Protein AF-A0A7R9V8K3-F1 (afdb_monomer)

InterPro domains:
  IPR005172 CRC domain [PF03638] (89-123)
  IPR005172 CRC domain [PF03638] (170-205)
  IPR005172 CRC domain [PS51634] (87-207)
  IPR028307 Lin-54 family [PTHR12446] (86-212)
  IPR033467 Tesmin/TSO1-like CXC domain [SM01114] (86-126)
  IPR033467 Tesmin/TSO1-like CXC domain [SM01114] (167-208)

Radius of gyration: 36.07 Å; Cα contacts (8 Å, |Δi|>4): 184; chains: 1; bounding box: 118×111×65 Å

Mean predicted aligned error: 19.73 Å

Sequence (238 aa):
MDPARGNAAAAGGPLGQQALGGAGSAANAAALAQQLGLFGSAGAGPAMQGSVAGRPAVGHPSFFGAGSVPMPSPARAGGGGRSGGSARKQCNCKNSRCLKLYCECFASGRYCDSCNCVNCMNNREHEGTRQSAVEAILERNPNAFRPKIQGSDAELSARVTAEGVPRHTKGCNCKKSTCLKKYCECFQAGIFCSDICKCVDCKNYDGSEARADVVAVQEIGLSALLSPSKRMRGPGGA

pLDDT: mean 71.0, std 23.8, range [33.97, 98.5]

Structure (mmCIF, N/CA/C/O backbone):
data_AF-A0A7R9V8K3-F1
#
_entry.id   AF-A0A7R9V8K3-F1
#
loop_
_atom_site.group_PDB
_atom_site.id
_atom_site.type_symbol
_atom_site.label_atom_id
_atom_site.label_alt_id
_atom_site.label_comp_id
_atom_site.label_asym_id
_atom_site.label_entity_id
_atom_site.label_seq_id
_atom_site.pdbx_PDB_ins_code
_atom_site.Cartn_x
_atom_site.Cartn_y
_atom_site.Cartn_z
_atom_site.occupancy
_atom_site.B_iso_or_equiv
_atom_site.auth_seq_id
_atom_site.auth_comp_id
_atom_site.auth_asym_id
_atom_site.auth_atom_id
_atom_site.pdbx_PDB_model_num
ATOM 1 N N . MET A 1 1 ? -34.440 -66.945 -41.320 1.00 49.34 1 MET A N 1
ATOM 2 C CA . MET A 1 1 ? -34.590 -67.893 -40.203 1.00 49.34 1 MET A CA 1
ATOM 3 C C . MET A 1 1 ? -34.867 -67.096 -38.936 1.00 49.34 1 MET A C 1
ATOM 5 O O . MET A 1 1 ? -33.947 -66.504 -38.396 1.00 49.34 1 MET A O 1
ATOM 9 N N . ASP A 1 2 ? -36.130 -67.036 -38.533 1.00 47.34 2 ASP A N 1
ATOM 10 C CA . ASP A 1 2 ? -36.573 -66.853 -37.137 1.00 47.34 2 ASP A CA 1
ATOM 11 C C . ASP A 1 2 ? -36.620 -68.255 -36.463 1.00 47.34 2 ASP A C 1
ATOM 13 O O . ASP A 1 2 ? -36.563 -69.225 -37.234 1.00 47.34 2 ASP A O 1
ATOM 17 N N . PRO A 1 3 ? -36.753 -68.443 -35.119 1.00 59.41 3 PRO A N 1
ATOM 18 C CA . PRO A 1 3 ? -37.577 -67.604 -34.225 1.00 59.41 3 PRO A CA 1
ATOM 19 C C . PRO A 1 3 ? -37.135 -67.391 -32.745 1.00 59.41 3 PRO A C 1
ATOM 21 O O . PRO A 1 3 ? -36.426 -68.204 -32.167 1.00 59.41 3 PRO A O 1
ATOM 24 N N . ALA A 1 4 ? -37.674 -66.304 -32.154 1.00 50.81 4 ALA A N 1
ATOM 25 C CA . ALA A 1 4 ? -38.436 -66.161 -30.877 1.00 50.81 4 ALA A CA 1
ATOM 26 C C . ALA A 1 4 ? -37.875 -66.730 -29.534 1.00 50.81 4 ALA A C 1
ATOM 28 O O . ALA A 1 4 ? -37.176 -67.729 -29.511 1.00 50.81 4 ALA A O 1
ATOM 29 N N . ARG A 1 5 ? -38.151 -66.221 -28.314 1.00 52.53 5 ARG A N 1
ATOM 30 C CA . ARG A 1 5 ? -39.306 -65.562 -27.628 1.00 52.53 5 ARG A CA 1
ATOM 31 C C . ARG A 1 5 ? -38.739 -64.706 -26.461 1.00 52.53 5 ARG A C 1
ATOM 33 O O . ARG A 1 5 ? -37.689 -65.069 -25.949 1.00 52.53 5 ARG A O 1
ATOM 40 N N . GLY A 1 6 ? -39.287 -63.553 -26.040 1.00 44.72 6 GLY A N 1
ATOM 41 C CA . GLY A 1 6 ? -40.580 -63.295 -25.344 1.00 44.72 6 GLY A CA 1
ATOM 42 C C . GLY A 1 6 ? -40.295 -63.062 -23.837 1.00 44.72 6 GLY A C 1
ATOM 43 O O . GLY A 1 6 ? -39.486 -63.800 -23.294 1.00 44.72 6 GLY A O 1
ATOM 44 N N . ASN A 1 7 ? -40.800 -62.077 -23.075 1.00 49.09 7 ASN A N 1
ATOM 45 C CA . ASN A 1 7 ? -42.097 -61.373 -22.973 1.00 49.09 7 ASN A CA 1
ATOM 46 C C . ASN A 1 7 ? -41.890 -60.011 -22.238 1.00 49.09 7 ASN A C 1
ATOM 48 O O . ASN A 1 7 ? -41.017 -59.940 -21.379 1.00 49.09 7 ASN A O 1
ATOM 52 N N . ALA A 1 8 ? -42.492 -58.877 -22.642 1.00 47.69 8 ALA A N 1
ATOM 53 C CA . ALA A 1 8 ? -43.875 -58.364 -22.434 1.00 47.69 8 ALA A CA 1
ATOM 54 C C . ALA A 1 8 ? -44.109 -57.717 -21.037 1.00 47.69 8 ALA A C 1
ATOM 56 O O . ALA A 1 8 ? -43.949 -58.392 -20.030 1.00 47.69 8 ALA A O 1
ATOM 57 N N . ALA A 1 9 ? -44.288 -56.381 -20.964 1.00 43.25 9 ALA A N 1
ATOM 58 C CA . ALA A 1 9 ? -45.564 -55.612 -20.850 1.00 43.25 9 ALA A CA 1
ATOM 59 C C . ALA A 1 9 ? -46.056 -55.496 -19.379 1.00 43.25 9 ALA A C 1
ATOM 61 O O . ALA A 1 9 ? -45.866 -56.430 -18.619 1.00 43.25 9 ALA A O 1
ATOM 62 N N . ALA A 1 10 ? -46.630 -54.413 -18.837 1.00 44.66 10 ALA A N 1
ATOM 63 C CA . ALA A 1 10 ? -47.604 -53.417 -19.310 1.00 44.66 10 ALA A CA 1
ATOM 64 C C . ALA A 1 10 ? -47.531 -52.158 -18.383 1.00 44.66 10 ALA A C 1
ATOM 66 O O . ALA A 1 10 ? -47.111 -52.281 -17.238 1.00 44.66 10 ALA A O 1
ATOM 67 N N . ALA A 1 11 ? -47.666 -50.912 -18.857 1.00 40.78 11 ALA A N 1
ATOM 68 C CA . ALA A 1 11 ? -48.879 -50.114 -19.144 1.00 40.78 11 ALA A CA 1
ATOM 69 C C . ALA A 1 11 ? -49.677 -49.604 -17.916 1.00 40.78 11 ALA A C 1
ATOM 71 O O . ALA A 1 11 ? -50.094 -50.393 -17.077 1.00 40.78 11 ALA A O 1
ATOM 72 N N . GLY A 1 12 ? -49.965 -48.289 -17.893 1.00 35.12 12 GLY A N 1
ATOM 73 C CA . GLY A 1 12 ? -51.036 -47.680 -17.082 1.00 35.12 12 GLY A CA 1
ATOM 74 C C . GLY A 1 12 ? -50.789 -46.235 -16.606 1.00 35.12 12 GLY A C 1
ATOM 75 O O . GLY A 1 12 ? -50.222 -46.038 -15.539 1.00 35.12 12 GLY A O 1
ATOM 76 N N . GLY A 1 13 ? -51.249 -45.223 -17.361 1.00 36.97 13 GLY A N 1
ATOM 77 C CA . GLY A 1 13 ? -51.734 -43.944 -16.779 1.00 36.97 13 GLY A CA 1
ATOM 78 C C . GLY A 1 13 ? -53.208 -44.098 -16.339 1.00 36.97 13 GLY A C 1
ATOM 79 O O . GLY A 1 13 ? -53.640 -45.247 -16.235 1.00 36.97 13 GLY A O 1
ATOM 80 N N . PRO A 1 14 ? -54.057 -43.048 -16.213 1.00 61.19 14 PRO A N 1
ATOM 81 C CA . PRO A 1 14 ? -53.848 -41.588 -16.170 1.00 61.19 14 PRO A CA 1
ATOM 82 C C . PRO A 1 14 ? -54.686 -40.870 -15.051 1.00 61.19 14 PRO A C 1
ATOM 84 O O . PRO A 1 14 ? -55.336 -41.522 -14.249 1.00 61.19 14 PRO A O 1
ATOM 87 N N . LEU A 1 15 ? -54.709 -39.522 -15.074 1.00 42.38 15 LEU A N 1
ATOM 88 C CA . LEU A 1 15 ? -55.799 -38.590 -14.672 1.00 42.38 15 LEU A CA 1
ATOM 89 C C . LEU A 1 15 ? -56.405 -38.609 -13.245 1.00 42.38 15 LEU A C 1
ATOM 91 O O . LEU A 1 15 ? -56.954 -39.600 -12.785 1.00 42.38 15 LEU A O 1
ATOM 95 N N . GLY A 1 16 ? -56.504 -37.419 -12.631 1.00 38.19 16 GLY A N 1
ATOM 96 C CA . GLY A 1 16 ? -57.417 -37.186 -11.503 1.00 38.19 16 GLY A CA 1
ATOM 97 C C . GLY A 1 16 ? -57.282 -35.815 -10.839 1.00 38.19 16 GLY A C 1
ATOM 98 O O . GLY A 1 16 ? -56.483 -35.637 -9.930 1.00 38.19 16 GLY A O 1
ATOM 99 N N . GLN A 1 17 ? -58.076 -34.851 -11.306 1.00 52.66 17 GLN A N 1
ATOM 100 C CA . GLN A 1 17 ? -58.353 -33.561 -10.661 1.00 52.66 17 GLN A CA 1
ATOM 101 C C . GLN A 1 17 ? -59.040 -33.754 -9.300 1.00 52.66 17 GLN A C 1
ATOM 103 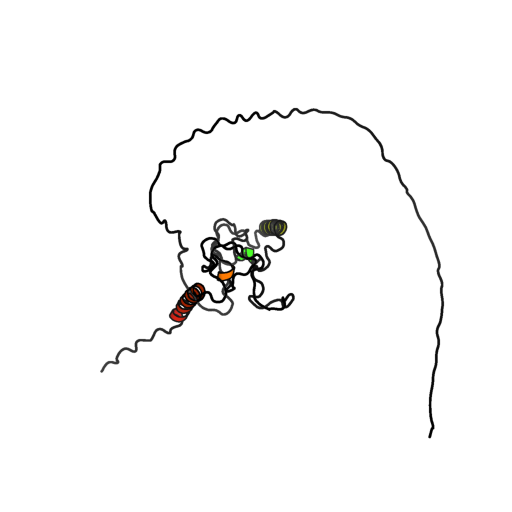O O . GLN A 1 17 ? -59.826 -34.687 -9.170 1.00 52.66 17 GLN A O 1
ATOM 108 N N . GLN A 1 18 ? -58.870 -32.805 -8.370 1.00 45.56 18 GLN A N 1
ATOM 109 C CA . GLN A 1 18 ? -59.990 -32.146 -7.675 1.00 45.56 18 GLN A CA 1
ATOM 110 C C . GLN A 1 18 ? -59.521 -30.975 -6.798 1.00 45.56 18 GLN A C 1
ATOM 112 O O . GLN A 1 18 ? -58.514 -31.043 -6.100 1.00 45.56 18 GLN A O 1
ATOM 117 N N . ALA A 1 19 ? -60.295 -29.896 -6.877 1.00 44.62 19 ALA A N 1
ATOM 118 C CA . ALA A 1 19 ? -60.193 -28.649 -6.136 1.00 44.62 19 ALA A CA 1
ATOM 119 C C . ALA A 1 19 ? -61.317 -28.569 -5.099 1.00 44.62 19 ALA A C 1
ATOM 121 O O . ALA A 1 19 ? -62.429 -28.925 -5.462 1.00 44.62 19 ALA A O 1
ATOM 122 N N . LEU A 1 20 ? -61.051 -28.033 -3.901 1.00 51.31 20 LEU A N 1
ATOM 123 C CA . LEU A 1 20 ? -61.971 -27.406 -2.922 1.00 51.31 20 LEU A CA 1
ATOM 124 C C . LEU A 1 20 ? -61.053 -26.627 -1.939 1.00 51.31 20 LEU A C 1
ATOM 126 O O . LEU A 1 20 ? -60.015 -27.162 -1.573 1.00 51.31 20 LEU A O 1
ATOM 130 N N . GLY A 1 21 ? -61.262 -25.402 -1.452 1.00 34.84 21 GLY A N 1
ATOM 131 C CA . GLY A 1 21 ? -62.381 -24.466 -1.477 1.00 34.84 21 GLY A CA 1
ATOM 132 C C . GLY A 1 21 ? -62.434 -23.712 -0.129 1.00 34.84 21 GLY A C 1
ATOM 133 O O . GLY A 1 21 ? -62.558 -24.358 0.904 1.00 34.84 21 GLY A O 1
ATOM 134 N N . GLY A 1 22 ? -62.385 -22.368 -0.162 1.00 37.22 22 GLY A N 1
ATOM 135 C CA . GLY A 1 22 ? -62.883 -21.438 0.882 1.00 37.22 22 GLY A CA 1
ATOM 136 C C . GLY A 1 22 ? -61.923 -21.019 2.018 1.00 37.22 22 GLY A C 1
ATOM 137 O O . GLY A 1 22 ? -61.078 -21.799 2.427 1.00 37.22 22 GLY A O 1
ATOM 138 N N . ALA A 1 23 ? -62.004 -19.821 2.622 1.00 39.38 23 ALA A N 1
ATOM 139 C CA . ALA A 1 23 ? -62.823 -18.618 2.398 1.00 39.38 23 ALA A CA 1
ATOM 140 C C . ALA A 1 23 ? -62.344 -17.452 3.318 1.00 39.38 23 ALA A C 1
ATOM 142 O O . ALA A 1 23 ? -61.963 -17.731 4.449 1.00 39.38 23 ALA A O 1
ATOM 143 N N . GLY A 1 24 ? -62.456 -16.192 2.840 1.00 33.97 24 GLY A N 1
ATOM 144 C CA . GLY A 1 24 ? -62.757 -14.924 3.572 1.00 33.97 24 GLY A CA 1
ATOM 145 C C . GLY A 1 24 ? -61.731 -14.377 4.584 1.00 33.97 24 GLY A C 1
ATOM 146 O O . GLY A 1 24 ? -61.171 -15.133 5.358 1.00 33.97 24 GLY A O 1
ATOM 147 N N . SER A 1 25 ? -61.419 -13.079 4.704 1.00 44.84 25 SER A N 1
ATOM 148 C CA . SER A 1 25 ? -62.030 -11.800 4.271 1.00 44.84 25 SER A CA 1
ATOM 149 C C . SER A 1 25 ? -60.907 -10.732 4.283 1.00 44.84 25 SER A C 1
ATOM 151 O O . SER A 1 25 ? -60.051 -10.790 5.158 1.00 44.84 25 SER A O 1
ATOM 153 N N . ALA A 1 26 ? -60.681 -9.868 3.285 1.00 39.97 26 ALA A N 1
ATOM 154 C CA . ALA A 1 26 ? -61.466 -8.742 2.751 1.00 39.97 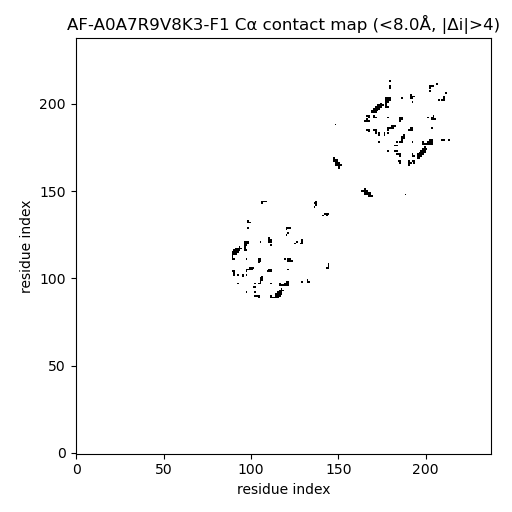26 ALA A CA 1
ATOM 155 C C . ALA A 1 26 ? -61.582 -7.514 3.688 1.00 39.97 26 ALA A C 1
ATOM 157 O O . ALA A 1 26 ? -61.930 -7.665 4.854 1.00 39.97 26 ALA A O 1
ATOM 158 N N . ALA A 1 27 ? -61.390 -6.328 3.077 1.00 43.56 27 ALA A N 1
ATOM 159 C CA . ALA A 1 27 ? -61.516 -4.937 3.563 1.00 43.56 27 ALA A CA 1
ATOM 160 C C . ALA A 1 27 ? -60.179 -4.293 4.032 1.00 43.56 27 ALA A C 1
ATOM 162 O O . ALA A 1 27 ? -59.521 -4.815 4.917 1.00 43.56 27 ALA A O 1
ATOM 163 N N . ASN A 1 28 ? -59.670 -3.177 3.488 1.00 48.22 28 ASN A N 1
ATOM 164 C CA . ASN A 1 28 ? -60.343 -2.037 2.861 1.00 48.22 28 ASN A CA 1
ATOM 165 C C . ASN A 1 28 ? -59.526 -1.343 1.758 1.00 48.22 28 ASN A C 1
ATOM 167 O O . ASN A 1 28 ? -58.299 -1.391 1.709 1.00 48.22 28 ASN A O 1
ATOM 171 N N . ALA A 1 29 ? -60.290 -0.686 0.891 1.00 38.28 29 ALA A N 1
ATOM 172 C CA . ALA A 1 29 ? -59.891 0.034 -0.300 1.00 38.28 29 ALA A CA 1
ATOM 173 C C . ALA A 1 29 ? -59.409 1.472 -0.029 1.00 38.28 29 ALA A C 1
ATOM 175 O O . ALA A 1 29 ? -59.808 2.107 0.938 1.00 38.28 29 ALA A O 1
ATOM 176 N N . ALA A 1 30 ? -58.571 1.930 -0.960 1.00 38.44 30 ALA A N 1
ATOM 177 C CA . ALA A 1 30 ? -58.582 3.200 -1.690 1.00 38.44 30 ALA A CA 1
ATOM 178 C C . ALA A 1 30 ? -59.017 4.532 -1.034 1.00 38.44 30 ALA A C 1
ATOM 180 O O . ALA A 1 30 ? -60.065 4.657 -0.414 1.00 38.44 30 ALA A O 1
ATOM 181 N N . ALA A 1 31 ? -58.270 5.552 -1.481 1.00 37.69 31 ALA A N 1
ATOM 182 C CA . ALA A 1 31 ? -58.553 6.989 -1.532 1.00 37.69 31 ALA A CA 1
ATOM 183 C C . ALA A 1 31 ? -58.215 7.805 -0.273 1.00 37.69 31 ALA A C 1
ATOM 185 O O . ALA A 1 31 ? -58.843 7.662 0.765 1.00 37.69 31 ALA A O 1
ATOM 186 N N . LEU A 1 32 ? -57.270 8.747 -0.402 1.00 39.16 32 LEU A N 1
ATOM 187 C CA . LEU A 1 32 ? -57.616 10.144 -0.699 1.00 39.16 32 LEU A CA 1
ATOM 188 C C . LEU A 1 32 ? -56.338 10.969 -0.962 1.00 39.16 32 LEU A C 1
ATOM 190 O O . LEU A 1 32 ? -55.447 11.062 -0.123 1.00 39.16 32 LEU A O 1
ATOM 194 N N . ALA A 1 33 ? -56.257 11.553 -2.155 1.00 46.03 33 ALA A N 1
ATOM 195 C CA . ALA A 1 33 ? -55.402 12.697 -2.456 1.00 46.03 33 ALA A CA 1
ATOM 196 C C . ALA A 1 33 ? -56.168 13.996 -2.132 1.00 46.03 33 ALA A C 1
ATOM 198 O O . ALA A 1 33 ? -57.395 13.955 -2.145 1.00 46.03 33 ALA A O 1
ATOM 199 N N . GLN A 1 34 ? -55.435 15.120 -1.999 1.00 48.44 34 GLN A N 1
ATOM 200 C CA . GLN A 1 34 ? -55.901 16.531 -1.907 1.00 48.44 34 GLN A CA 1
ATOM 201 C C . GLN A 1 34 ? -56.264 17.007 -0.470 1.00 48.44 34 GLN A C 1
ATOM 203 O O . GLN A 1 34 ? -56.908 16.268 0.255 1.00 48.44 34 GLN A O 1
ATOM 208 N N . GLN A 1 35 ? -55.939 18.209 0.050 1.00 50.97 35 GLN A N 1
ATOM 209 C CA . GLN A 1 35 ? -55.225 19.422 -0.412 1.00 50.97 35 GLN A CA 1
ATOM 210 C C . GLN A 1 35 ? -55.180 20.464 0.756 1.00 50.97 35 GLN A C 1
ATOM 212 O O . GLN A 1 35 ? -56.103 20.482 1.561 1.00 50.97 35 GLN A O 1
ATOM 217 N N . LEU A 1 36 ? -54.189 21.386 0.742 1.00 47.53 36 LEU A N 1
ATOM 218 C CA . LEU A 1 36 ? -54.079 22.714 1.435 1.00 47.53 36 LEU A CA 1
ATOM 219 C C . LEU A 1 36 ? -53.871 22.725 2.970 1.00 47.53 36 LEU A C 1
ATOM 221 O O . LEU A 1 36 ? -54.529 21.995 3.685 1.00 47.53 36 LEU A O 1
ATOM 225 N N . GLY A 1 37 ? -53.041 23.570 3.595 1.00 38.66 37 GLY A N 1
ATOM 226 C CA . GLY A 1 37 ? -52.189 24.681 3.168 1.00 38.66 37 GLY A CA 1
ATOM 227 C C . GLY A 1 37 ? -51.723 25.502 4.396 1.00 38.66 37 GLY A C 1
ATOM 228 O O . GLY A 1 37 ? -52.355 25.444 5.443 1.00 38.66 37 GLY A O 1
ATOM 229 N N . LEU A 1 38 ? -50.658 26.297 4.203 1.00 45.44 38 LEU A N 1
ATOM 230 C CA . LEU A 1 38 ? -50.335 27.578 4.874 1.00 45.44 38 LEU A CA 1
ATOM 231 C C . LEU A 1 38 ? -49.884 27.587 6.352 1.00 45.44 38 LEU A C 1
ATOM 233 O O . LEU A 1 38 ? -50.691 27.401 7.242 1.00 45.44 38 LEU A O 1
ATOM 237 N N . PHE A 1 39 ? -48.600 27.909 6.568 1.00 47.06 39 PHE A N 1
ATOM 238 C CA . PHE A 1 39 ? -47.990 28.965 7.420 1.00 47.06 39 PHE A CA 1
ATOM 239 C C . PHE A 1 39 ? -46.464 28.768 7.228 1.00 47.06 39 PHE A C 1
ATOM 241 O O . PHE A 1 39 ? -45.954 27.686 7.472 1.00 47.06 39 PHE A O 1
ATOM 248 N N . GLY A 1 40 ? -45.653 29.652 6.646 1.00 38.75 40 GLY A N 1
ATOM 249 C CA . GLY A 1 40 ? -45.622 31.104 6.748 1.00 38.75 40 GLY A CA 1
ATOM 250 C C . GLY A 1 40 ? -44.537 31.500 7.752 1.00 38.75 40 GLY A C 1
ATOM 251 O O . GLY A 1 40 ? -44.842 31.616 8.930 1.00 38.75 40 GLY A O 1
ATOM 252 N N . SER A 1 41 ? -43.287 31.679 7.302 1.00 52.28 41 SER A N 1
ATOM 253 C CA . SER A 1 41 ? -42.245 32.485 7.970 1.00 52.28 41 SER A CA 1
ATOM 254 C C . SER A 1 41 ? -41.039 32.659 7.048 1.00 52.28 41 SER A C 1
ATOM 256 O O . SER A 1 41 ? -40.215 31.762 6.880 1.00 52.28 41 SER A O 1
ATOM 258 N N . ALA A 1 42 ? -40.964 33.838 6.438 1.00 44.75 42 ALA A N 1
ATOM 259 C CA . ALA A 1 42 ? -39.778 34.352 5.781 1.00 44.75 42 ALA A CA 1
ATOM 260 C C . ALA A 1 42 ? -38.699 34.645 6.838 1.00 44.75 42 ALA A C 1
ATOM 262 O O . ALA A 1 42 ? -38.923 35.434 7.752 1.00 44.75 42 ALA A O 1
ATOM 263 N N . GLY A 1 43 ? -37.533 34.015 6.701 1.00 41.53 43 GLY A N 1
ATOM 264 C CA . GLY A 1 43 ? -36.329 34.325 7.466 1.00 41.53 43 GLY A CA 1
ATOM 265 C C . GLY A 1 43 ? -35.226 34.730 6.501 1.00 4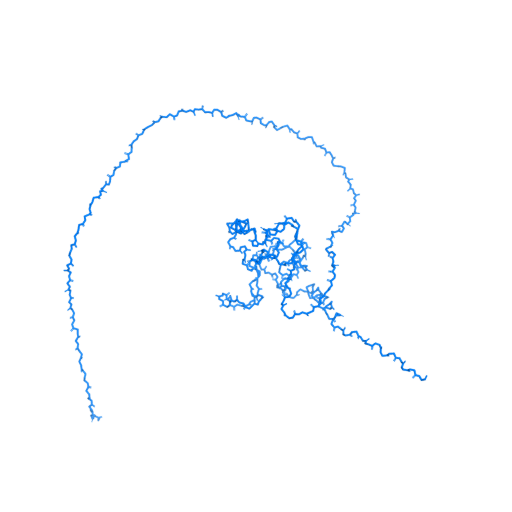1.53 43 GLY A C 1
ATOM 266 O O . GLY A 1 43 ? -34.632 33.881 5.842 1.00 41.53 43 GLY A O 1
ATOM 267 N N . ALA A 1 44 ? -34.999 36.036 6.387 1.00 44.88 44 ALA A N 1
ATOM 268 C CA . ALA A 1 44 ? -33.921 36.626 5.611 1.00 44.88 44 ALA A CA 1
ATOM 269 C C . ALA A 1 44 ? -32.556 36.171 6.159 1.00 44.88 44 ALA A C 1
ATOM 271 O O . ALA A 1 44 ? -32.179 36.521 7.276 1.00 44.88 44 ALA A O 1
ATOM 272 N N . GLY A 1 45 ? -31.814 35.393 5.371 1.00 44.91 45 GLY A N 1
ATOM 273 C CA . GLY A 1 45 ? -30.390 35.156 5.600 1.00 44.91 45 GLY A CA 1
ATOM 274 C C . GLY A 1 45 ? -29.572 36.329 5.043 1.00 44.91 45 GLY A C 1
ATOM 275 O O . GLY A 1 45 ? -29.856 36.773 3.927 1.00 44.91 45 GLY A O 1
ATOM 276 N N . PRO A 1 46 ? -28.582 36.8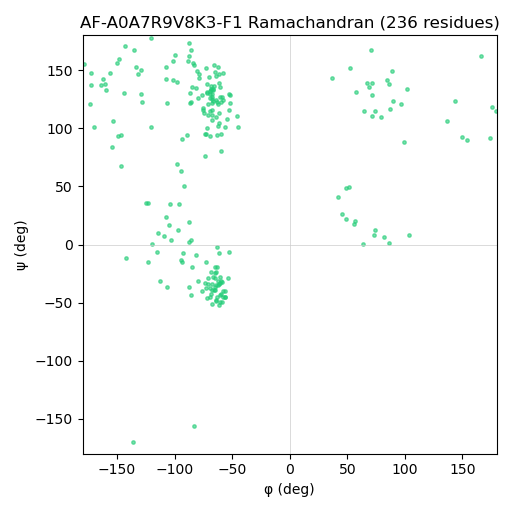66 5.776 1.00 52.59 46 PRO A N 1
ATOM 277 C CA . PRO A 1 46 ? -27.791 37.992 5.303 1.00 52.59 46 PRO A CA 1
ATOM 278 C C . PRO A 1 46 ? -26.904 37.593 4.118 1.00 52.59 46 PRO A C 1
ATOM 280 O O . PRO A 1 46 ? -26.190 36.590 4.144 1.00 52.59 46 PRO A O 1
ATOM 283 N N . ALA A 1 47 ? -26.936 38.432 3.085 1.00 46.91 47 ALA A N 1
ATOM 284 C CA . ALA A 1 47 ? -26.018 38.407 1.961 1.00 46.91 47 ALA A CA 1
ATOM 285 C C . ALA A 1 47 ? -24.594 38.716 2.448 1.00 46.91 47 ALA A C 1
ATOM 287 O O . ALA A 1 47 ? -24.275 39.849 2.808 1.00 46.91 47 ALA A O 1
ATOM 288 N N . MET A 1 48 ? -23.724 37.709 2.438 1.00 49.62 48 MET A N 1
ATOM 289 C CA . MET A 1 48 ? -22.286 37.907 2.589 1.00 49.62 48 MET A CA 1
ATOM 290 C C . MET A 1 48 ? -21.720 38.509 1.296 1.00 49.62 48 MET A C 1
ATOM 292 O O . MET A 1 48 ? -21.414 37.816 0.328 1.00 49.62 48 MET A O 1
ATOM 296 N N . GLN A 1 49 ? -21.612 39.834 1.278 1.00 52.56 49 GLN A N 1
ATOM 297 C CA . GLN A 1 49 ? -20.817 40.569 0.300 1.00 52.56 49 GLN A CA 1
ATOM 298 C C . GLN A 1 49 ? -19.338 40.344 0.635 1.00 52.56 49 GLN A C 1
ATOM 300 O O . GLN A 1 49 ? -18.772 40.991 1.511 1.00 52.56 49 GLN A O 1
ATOM 305 N N . GLY A 1 50 ? -18.725 39.366 -0.029 1.00 40.69 50 GLY A N 1
ATOM 306 C CA . GLY A 1 50 ? -17.284 39.143 0.000 1.00 40.69 50 GLY A CA 1
ATOM 307 C C . GLY A 1 50 ? -16.625 39.852 -1.173 1.00 40.69 50 GLY A C 1
ATOM 308 O O . GLY A 1 50 ? -16.503 39.280 -2.253 1.00 40.69 50 GLY A O 1
ATOM 309 N N . SER A 1 51 ? -16.215 41.100 -0.959 1.00 50.53 51 SER A N 1
ATOM 310 C CA . SER A 1 51 ? -15.373 41.870 -1.871 1.00 50.53 51 SER A CA 1
ATOM 311 C C . SER A 1 51 ? -14.111 41.090 -2.248 1.00 50.53 51 SER A C 1
ATOM 313 O O . SER A 1 51 ? -13.296 40.749 -1.390 1.00 50.53 51 SER A O 1
ATOM 315 N N . VAL A 1 52 ? -13.909 40.857 -3.544 1.00 55.19 52 VAL A N 1
ATOM 316 C CA . VAL A 1 52 ? -12.625 40.418 -4.105 1.00 55.19 52 VAL A CA 1
ATOM 317 C C . VAL A 1 52 ? -11.649 41.597 -4.111 1.00 55.19 52 VAL A C 1
ATOM 319 O O . VAL A 1 52 ? -11.399 42.232 -5.130 1.00 55.19 52 VAL A O 1
ATOM 322 N N . ALA A 1 53 ? -11.104 41.923 -2.939 1.00 47.31 53 ALA A N 1
ATOM 323 C CA . ALA A 1 53 ? -9.941 42.793 -2.845 1.00 47.31 53 ALA A CA 1
ATOM 324 C C . ALA A 1 53 ? -8.714 42.032 -3.373 1.00 47.31 53 ALA A C 1
ATOM 326 O O . ALA A 1 53 ? -8.373 40.948 -2.891 1.00 47.31 53 ALA A O 1
ATOM 327 N N . GLY A 1 54 ? -8.083 42.597 -4.402 1.00 50.22 54 GLY A N 1
ATOM 328 C CA . GLY A 1 54 ? -6.868 42.084 -5.020 1.00 50.22 54 GLY A CA 1
ATOM 329 C C . GLY A 1 54 ? -5.777 41.815 -3.987 1.00 50.22 54 GLY A C 1
ATOM 330 O O . GLY A 1 54 ? -5.438 42.664 -3.164 1.00 50.22 54 GLY A O 1
ATOM 331 N N . ARG A 1 55 ? -5.220 40.606 -4.039 1.00 55.81 55 ARG A N 1
ATOM 332 C CA . ARG A 1 55 ? -4.037 40.231 -3.263 1.00 55.81 55 ARG A CA 1
ATOM 333 C C . ARG A 1 55 ? -2.834 40.997 -3.832 1.00 55.81 55 ARG A C 1
ATOM 335 O O . ARG A 1 55 ? -2.629 40.925 -5.045 1.00 55.81 55 ARG A O 1
ATOM 342 N N . PRO A 1 56 ? -2.017 41.684 -3.017 1.00 48.59 56 PRO A N 1
ATOM 343 C CA . PRO A 1 56 ? -0.776 42.260 -3.508 1.00 48.59 56 PRO A CA 1
ATOM 344 C C . PRO A 1 56 ? 0.203 41.135 -3.866 1.00 48.59 56 PRO A C 1
ATOM 346 O O . PRO A 1 56 ? 0.356 40.153 -3.133 1.00 48.59 56 PRO A O 1
ATOM 349 N N . ALA A 1 57 ? 0.858 41.283 -5.016 1.00 55.75 57 ALA A N 1
ATOM 350 C CA . ALA A 1 57 ? 1.961 40.440 -5.444 1.00 55.75 57 ALA A CA 1
ATOM 351 C C . ALA A 1 57 ? 3.176 40.714 -4.547 1.00 55.75 57 ALA A C 1
ATOM 353 O O . ALA A 1 57 ? 3.959 41.627 -4.795 1.00 55.75 57 ALA A O 1
ATOM 354 N N . VAL A 1 58 ? 3.327 39.930 -3.480 1.00 51.88 58 VAL A N 1
ATOM 355 C CA . VAL A 1 58 ? 4.592 39.860 -2.747 1.00 51.88 58 VAL A CA 1
ATOM 356 C C . VAL A 1 58 ? 5.580 39.045 -3.579 1.00 51.88 58 VAL A C 1
ATOM 358 O O . VAL A 1 58 ? 5.380 37.855 -3.832 1.00 51.88 58 VAL A O 1
ATOM 361 N N . GLY A 1 59 ? 6.618 39.726 -4.065 1.00 47.56 59 GLY A N 1
ATOM 362 C CA . GLY A 1 59 ? 7.722 39.130 -4.803 1.00 47.56 59 GLY A CA 1
ATOM 363 C C . GLY A 1 59 ? 8.407 38.047 -3.976 1.00 47.56 59 GLY A C 1
ATOM 364 O O . GLY A 1 59 ? 8.855 38.288 -2.856 1.00 47.56 59 GLY A O 1
ATOM 365 N N . HIS A 1 60 ? 8.480 36.844 -4.540 1.00 53.12 60 HIS A N 1
ATOM 366 C CA . HIS A 1 60 ? 9.361 35.789 -4.055 1.00 53.12 60 HIS A CA 1
ATOM 367 C C . HIS A 1 60 ? 10.813 36.216 -4.314 1.00 53.12 60 HIS A C 1
ATOM 369 O O . HIS A 1 60 ? 11.138 36.513 -5.466 1.00 53.12 60 HIS A O 1
ATOM 375 N N . PRO A 1 61 ? 11.710 36.219 -3.316 1.00 54.78 61 PRO A N 1
ATOM 376 C CA . PRO A 1 61 ? 13.129 36.295 -3.607 1.00 54.78 61 PRO A CA 1
ATOM 377 C C . PRO A 1 61 ? 13.563 35.002 -4.305 1.00 54.78 61 PRO A C 1
ATOM 379 O O . PRO A 1 61 ? 13.352 33.894 -3.806 1.00 54.78 61 PRO A O 1
ATOM 382 N N . SER A 1 62 ? 14.170 35.167 -5.477 1.00 51.25 62 SER A N 1
ATOM 383 C CA . SER A 1 62 ? 14.887 34.131 -6.211 1.00 51.25 62 SER A CA 1
ATOM 384 C C . SER A 1 62 ? 16.043 33.606 -5.363 1.00 51.25 62 SER A C 1
ATOM 386 O O . SER A 1 62 ? 17.133 34.171 -5.366 1.00 51.25 62 SER A O 1
ATOM 388 N N . PHE A 1 63 ? 15.815 32.513 -4.639 1.00 44.41 63 PHE A N 1
ATOM 389 C CA . PHE A 1 63 ? 16.890 31.722 -4.053 1.00 44.41 63 PHE A CA 1
ATOM 390 C C . PHE A 1 63 ? 17.323 30.661 -5.067 1.00 44.41 63 PHE A C 1
ATOM 392 O O . PHE A 1 63 ? 16.748 29.577 -5.167 1.00 44.41 63 PHE A O 1
ATOM 399 N N . PHE A 1 64 ? 18.351 30.999 -5.845 1.00 51.72 64 PHE A N 1
ATOM 400 C CA . PHE A 1 64 ? 19.193 30.012 -6.506 1.00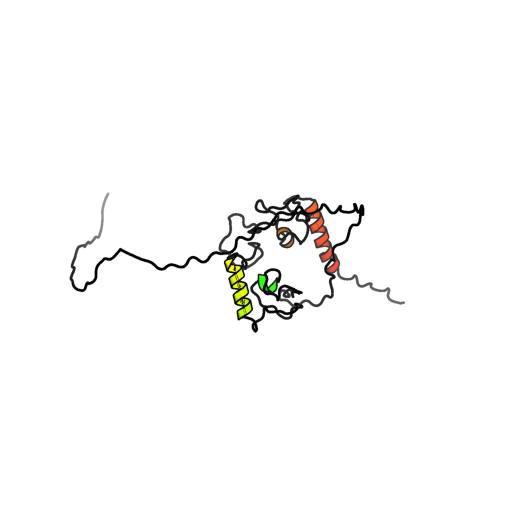 51.72 64 PHE A CA 1
ATOM 401 C C . PHE A 1 64 ? 19.977 29.271 -5.421 1.00 51.72 64 PHE A C 1
ATOM 403 O O . PHE A 1 64 ? 20.880 29.824 -4.802 1.00 51.72 64 PHE A O 1
ATOM 410 N N . GLY A 1 65 ? 19.603 28.021 -5.172 1.00 44.44 65 GLY A N 1
ATOM 411 C CA . GLY A 1 65 ? 20.293 27.144 -4.236 1.00 44.44 65 GLY A CA 1
ATOM 412 C C . GLY A 1 65 ? 20.161 25.701 -4.688 1.00 44.44 65 GLY A C 1
ATOM 413 O O . GLY A 1 65 ? 19.183 25.028 -4.369 1.00 44.44 65 GLY A O 1
ATOM 414 N N . ALA A 1 66 ? 21.147 25.229 -5.449 1.00 50.44 66 ALA A N 1
ATOM 415 C CA . ALA A 1 66 ? 21.362 23.811 -5.685 1.00 50.44 66 ALA A CA 1
ATOM 416 C C . ALA A 1 66 ? 21.674 23.144 -4.336 1.00 50.44 66 ALA A C 1
ATOM 418 O O . ALA A 1 66 ? 22.770 23.273 -3.800 1.00 50.44 66 ALA A O 1
ATOM 419 N N . GLY A 1 67 ? 20.678 22.473 -3.762 1.00 37.22 67 GLY A N 1
ATOM 420 C CA . GLY A 1 67 ? 20.794 21.772 -2.491 1.00 37.22 67 GLY A CA 1
ATOM 421 C C . GLY A 1 67 ? 19.923 20.527 -2.506 1.00 37.22 67 GLY A C 1
ATOM 422 O O . GLY A 1 67 ? 18.730 20.573 -2.218 1.00 37.22 67 GLY A O 1
ATOM 423 N N . SER A 1 68 ? 20.519 19.396 -2.869 1.00 44.25 68 SER A N 1
ATOM 424 C CA . SER A 1 68 ? 19.948 18.065 -2.699 1.00 44.25 68 SER A CA 1
ATOM 425 C C . SER A 1 68 ? 19.766 17.768 -1.209 1.00 44.25 68 SER A C 1
ATOM 427 O O . SER A 1 68 ? 20.698 17.315 -0.549 1.00 44.25 68 SER A O 1
ATOM 429 N N . VAL A 1 69 ? 18.576 18.024 -0.665 1.00 45.09 69 VAL A N 1
ATOM 430 C CA . VAL A 1 69 ? 18.210 17.571 0.684 1.00 45.09 69 VAL A CA 1
ATOM 431 C C . VAL A 1 69 ? 17.913 16.062 0.663 1.00 45.09 69 VAL A C 1
ATOM 433 O O . VAL A 1 69 ? 16.979 15.634 -0.024 1.00 45.09 69 VAL A O 1
ATOM 436 N N . PRO A 1 70 ? 18.680 15.217 1.379 1.00 44.00 70 PRO A N 1
ATOM 437 C CA . PRO A 1 70 ? 18.366 13.799 1.504 1.00 44.00 70 PRO A CA 1
ATOM 438 C C . PRO A 1 70 ? 17.138 13.609 2.406 1.00 44.00 70 PRO A C 1
ATOM 440 O O . PRO A 1 70 ? 17.051 14.162 3.501 1.00 44.00 70 PRO A O 1
ATOM 443 N N . MET A 1 71 ? 16.171 12.813 1.945 1.00 46.25 71 MET A N 1
ATOM 444 C CA . MET A 1 71 ? 15.047 12.372 2.774 1.00 46.25 71 MET A CA 1
ATOM 445 C C . MET A 1 71 ? 15.525 11.377 3.844 1.00 46.25 71 MET A C 1
ATOM 447 O O . MET A 1 71 ? 16.389 10.550 3.546 1.00 46.25 71 MET A O 1
ATOM 451 N N . PRO A 1 72 ? 14.962 11.399 5.066 1.00 39.50 72 PRO A N 1
ATOM 452 C CA . PRO A 1 72 ? 15.382 10.497 6.128 1.00 39.50 72 PRO A CA 1
ATOM 453 C C . PRO A 1 72 ? 14.984 9.049 5.813 1.00 39.50 72 PRO A C 1
ATOM 455 O O . PRO A 1 72 ? 13.804 8.693 5.761 1.00 39.50 72 PRO A O 1
ATOM 458 N N . SER A 1 73 ? 15.999 8.208 5.625 1.00 47.78 73 SER A N 1
ATOM 459 C CA . SER A 1 73 ? 15.899 6.750 5.665 1.00 47.78 73 SER A CA 1
ATOM 460 C C . SER A 1 73 ? 15.437 6.292 7.055 1.00 47.78 73 SER A C 1
ATOM 462 O O . SER A 1 73 ? 15.946 6.804 8.054 1.00 47.78 73 SER A O 1
ATOM 464 N N . PRO A 1 74 ? 14.536 5.301 7.180 1.00 46.53 74 PRO A N 1
ATOM 465 C CA . PRO A 1 74 ? 14.318 4.651 8.463 1.00 46.53 74 PRO A CA 1
ATOM 466 C C . PRO A 1 74 ? 15.576 3.852 8.828 1.00 46.53 74 PRO A C 1
ATOM 468 O O . PRO A 1 74 ? 15.922 2.869 8.169 1.00 46.53 74 PRO A O 1
ATOM 471 N N . ALA A 1 75 ? 16.275 4.309 9.867 1.00 39.78 75 ALA A N 1
ATOM 472 C CA . ALA A 1 75 ? 17.381 3.594 10.481 1.00 39.78 75 ALA A CA 1
ATOM 473 C C . ALA A 1 75 ? 16.898 2.224 10.984 1.00 39.78 75 ALA A C 1
ATOM 475 O O . ALA A 1 75 ? 15.909 2.118 11.711 1.00 39.78 75 ALA A O 1
ATOM 476 N N . ARG A 1 76 ? 17.603 1.172 10.557 1.00 45.25 76 ARG A N 1
ATOM 477 C CA . ARG A 1 76 ? 17.481 -0.191 11.083 1.00 45.25 76 ARG A CA 1
ATOM 478 C C . ARG A 1 76 ? 18.106 -0.229 12.476 1.00 45.25 76 ARG A C 1
ATOM 480 O O . ARG A 1 76 ? 19.215 0.266 12.652 1.00 45.25 76 ARG A O 1
ATOM 487 N N . ALA A 1 77 ? 17.450 -0.908 13.407 1.00 40.03 77 ALA A N 1
ATOM 488 C CA . ALA A 1 77 ? 18.065 -1.400 14.630 1.00 40.03 77 ALA A CA 1
ATOM 489 C C . ALA A 1 77 ? 17.733 -2.891 14.795 1.00 40.03 77 ALA A C 1
ATOM 491 O O . ALA A 1 77 ? 16.569 -3.265 14.693 1.00 40.03 77 ALA A O 1
ATOM 492 N N . GLY A 1 78 ? 18.782 -3.689 15.032 1.00 40.47 78 GLY A N 1
ATOM 493 C CA . GLY A 1 78 ? 18.791 -4.867 15.911 1.00 40.47 78 GLY A CA 1
ATOM 494 C C . GLY A 1 78 ? 18.096 -6.143 15.437 1.00 40.47 78 GLY A C 1
ATOM 495 O O . GLY A 1 78 ? 16.880 -6.191 15.322 1.00 40.47 78 GLY A O 1
ATOM 496 N N . GLY A 1 79 ? 18.879 -7.203 15.221 1.00 42.31 79 GLY A N 1
ATOM 497 C CA . GLY A 1 79 ? 18.395 -8.548 14.905 1.00 42.31 79 GLY A CA 1
ATOM 498 C C . GLY A 1 79 ? 18.088 -9.424 16.125 1.00 42.31 79 GLY A C 1
ATOM 499 O O . GLY A 1 79 ? 18.408 -9.079 17.258 1.00 42.31 79 GLY A O 1
ATOM 500 N N . GLY A 1 80 ? 17.517 -10.600 15.851 1.00 34.50 80 GLY A N 1
ATOM 501 C CA .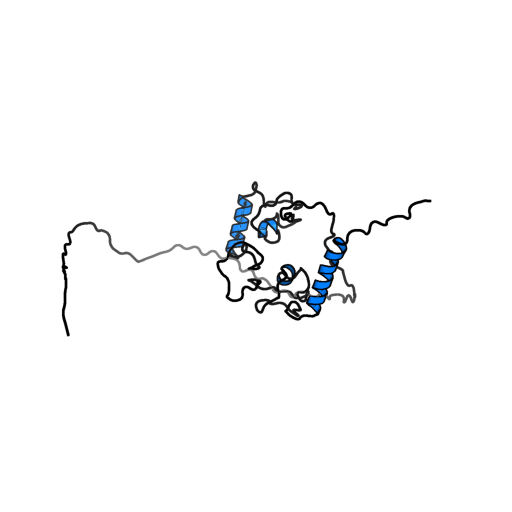 GLY A 1 80 ? 17.365 -11.687 16.816 1.00 34.50 80 GLY A CA 1
ATOM 502 C C . GLY A 1 80 ? 16.573 -12.875 16.258 1.00 34.50 80 GLY A C 1
ATOM 503 O O . GLY A 1 80 ? 15.412 -12.722 15.906 1.00 34.50 80 GLY A O 1
ATOM 504 N N . GLY A 1 81 ? 17.233 -14.038 16.185 1.00 35.88 81 GLY A N 1
ATOM 505 C CA . GLY A 1 81 ? 16.684 -15.373 16.483 1.00 35.88 81 GLY A CA 1
ATOM 506 C C . GLY A 1 81 ? 15.560 -15.956 15.617 1.00 35.88 81 GLY A C 1
ATOM 507 O O . GLY A 1 81 ? 14.414 -15.529 15.671 1.00 35.88 81 GLY A O 1
ATOM 508 N N . ARG A 1 82 ? 15.869 -17.048 14.906 1.00 45.69 82 ARG A N 1
ATOM 509 C CA . ARG A 1 82 ? 14.893 -17.928 14.242 1.00 45.69 82 ARG A CA 1
ATOM 510 C C . ARG A 1 82 ? 14.059 -18.686 15.283 1.00 45.69 82 ARG A C 1
ATOM 512 O O . ARG A 1 82 ? 14.606 -19.311 16.185 1.00 45.69 82 ARG A O 1
ATOM 519 N N . SER A 1 83 ? 12.747 -18.714 15.081 1.00 39.38 83 SER A N 1
ATOM 520 C CA . SER A 1 83 ? 11.836 -19.770 15.534 1.00 39.38 83 SER A CA 1
ATOM 521 C C . SER A 1 83 ? 10.769 -19.935 14.451 1.00 39.38 83 SER A C 1
ATOM 523 O O . SER A 1 83 ? 10.275 -18.946 13.914 1.00 39.38 83 SER A O 1
ATOM 525 N N . GLY A 1 84 ? 10.522 -21.178 14.034 1.00 47.06 84 GLY A N 1
ATOM 526 C CA . GLY A 1 84 ? 9.622 -21.527 12.934 1.00 47.06 84 GLY A CA 1
ATOM 527 C C . GLY A 1 84 ? 8.185 -21.107 13.229 1.00 47.06 84 GLY A C 1
ATOM 528 O O . GLY A 1 84 ? 7.596 -21.528 14.216 1.00 47.06 84 GLY A O 1
ATOM 529 N N . GLY A 1 85 ? 7.658 -20.257 12.355 1.00 42.84 85 GLY A N 1
ATOM 530 C CA . GLY A 1 85 ? 6.398 -19.538 12.497 1.00 42.84 85 GLY A CA 1
ATOM 531 C C . GLY A 1 85 ? 6.658 -18.114 12.036 1.00 42.84 85 GLY A C 1
ATOM 532 O O . GLY A 1 85 ? 7.389 -17.392 12.701 1.00 42.84 85 GLY A O 1
ATOM 533 N N . SER A 1 86 ? 6.166 -17.735 10.854 1.00 54.22 86 SER A N 1
ATOM 534 C CA . SER A 1 86 ? 6.480 -16.464 10.187 1.00 54.22 86 SER A CA 1
ATOM 535 C C . SER A 1 86 ? 6.429 -15.294 11.174 1.00 54.22 86 SER A C 1
ATOM 537 O O . SER A 1 86 ? 5.335 -14.848 11.536 1.00 54.22 86 SER A O 1
ATOM 539 N N . ALA A 1 87 ? 7.601 -14.832 11.632 1.00 57.31 87 ALA A N 1
ATOM 540 C CA . ALA A 1 87 ? 7.717 -13.803 12.657 1.00 57.31 87 ALA A CA 1
ATOM 541 C C . ALA A 1 87 ? 6.879 -12.596 12.225 1.00 57.31 87 ALA A C 1
ATOM 543 O O . ALA A 1 87 ? 7.082 -12.016 11.152 1.00 57.31 87 ALA A O 1
ATOM 544 N N . ARG A 1 88 ? 5.840 -12.296 13.006 1.00 74.06 88 ARG A N 1
ATOM 545 C CA . ARG A 1 88 ? 4.850 -11.283 12.646 1.00 74.06 88 ARG A CA 1
ATOM 546 C C . ARG A 1 88 ? 5.535 -9.917 12.663 1.00 74.06 88 ARG A C 1
ATOM 548 O O . ARG A 1 88 ? 6.198 -9.567 13.632 1.00 74.06 88 ARG A O 1
ATOM 555 N N . LYS A 1 89 ? 5.383 -9.138 11.589 1.00 83.62 89 LYS A N 1
ATOM 556 C CA . LYS A 1 89 ? 5.932 -7.778 11.519 1.00 83.62 89 LYS A CA 1
ATOM 557 C C . LYS A 1 89 ? 5.263 -6.893 12.576 1.00 83.62 89 LYS A C 1
ATOM 559 O O . LYS A 1 89 ? 4.039 -6.765 12.565 1.00 83.62 89 LYS A O 1
ATOM 564 N N . GLN A 1 90 ? 6.056 -6.263 13.443 1.00 94.38 90 GLN A N 1
ATOM 565 C CA . GLN A 1 90 ? 5.572 -5.250 14.383 1.00 94.38 90 GLN A CA 1
ATOM 566 C C . GLN A 1 90 ? 5.512 -3.871 13.724 1.00 94.38 90 GLN A C 1
ATOM 568 O O . GLN A 1 90 ? 6.444 -3.444 13.037 1.00 94.38 90 GLN A O 1
ATOM 573 N N . CYS A 1 91 ? 4.414 -3.147 13.944 1.00 96.88 91 CYS A N 1
ATOM 574 C CA . CYS A 1 91 ? 4.264 -1.797 13.415 1.00 96.88 91 CYS A CA 1
ATOM 575 C C . CYS A 1 91 ? 4.918 -0.748 14.337 1.00 96.88 91 CYS A C 1
ATOM 577 O O . CYS A 1 91 ? 5.081 -0.962 15.534 1.00 96.88 91 CYS A O 1
ATOM 579 N N . ASN A 1 92 ? 5.274 0.408 13.766 1.00 97.06 92 ASN A N 1
ATOM 580 C CA . ASN A 1 92 ? 5.895 1.546 14.468 1.00 97.06 92 ASN A CA 1
ATOM 581 C C . ASN A 1 92 ? 5.054 2.827 14.283 1.00 97.06 92 ASN A C 1
ATOM 583 O O . ASN A 1 92 ? 5.567 3.926 14.063 1.00 97.06 92 ASN A O 1
ATOM 587 N N . CYS A 1 93 ? 3.730 2.675 14.239 1.00 98.06 93 CYS A N 1
ATOM 588 C CA . CYS A 1 93 ? 2.814 3.760 13.906 1.00 98.06 93 CYS A CA 1
ATOM 589 C C . CYS A 1 93 ? 2.801 4.857 14.980 1.00 98.06 93 CYS A C 1
ATOM 591 O O . CYS A 1 93 ? 2.639 4.558 16.157 1.00 98.06 93 CYS A O 1
ATOM 593 N N . LYS A 1 94 ? 2.890 6.127 14.562 1.00 97.19 94 LYS A N 1
ATOM 594 C CA . LYS A 1 94 ? 2.836 7.290 15.473 1.00 97.19 94 LYS A CA 1
ATOM 595 C C . LYS A 1 94 ? 1.519 8.074 15.392 1.00 97.19 94 LYS A C 1
ATOM 597 O O . LYS A 1 94 ? 0.996 8.505 16.407 1.00 97.19 94 LYS A O 1
ATOM 602 N N . ASN A 1 95 ? 0.943 8.199 14.189 1.00 96.31 95 ASN A N 1
ATOM 603 C CA . ASN A 1 95 ? -0.166 9.138 13.923 1.00 96.31 95 ASN A CA 1
ATOM 604 C C . ASN A 1 95 ? -1.465 8.467 13.437 1.00 96.31 95 ASN A C 1
ATOM 606 O O . ASN A 1 95 ? -2.444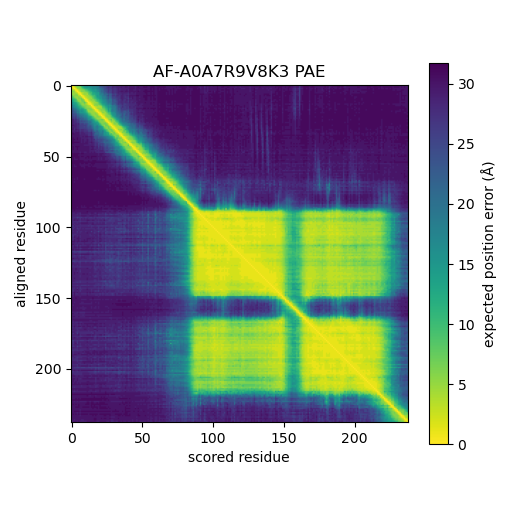 9.144 13.119 1.00 96.31 95 ASN A O 1
ATOM 610 N N . SER A 1 96 ? -1.489 7.138 13.312 1.00 96.25 96 SER A N 1
ATOM 611 C CA . SER A 1 96 ? -2.673 6.413 12.832 1.00 96.25 96 SER A CA 1
ATOM 612 C C . SER A 1 96 ? -3.565 5.896 13.956 1.00 96.25 96 SER A C 1
ATOM 614 O O . SER A 1 96 ? -4.665 5.440 13.653 1.00 96.25 96 SER A O 1
ATOM 616 N N . ARG A 1 97 ? -3.076 5.894 15.209 1.00 97.94 97 ARG A N 1
ATOM 617 C CA . ARG A 1 97 ? -3.642 5.115 16.331 1.00 97.94 97 ARG A CA 1
ATOM 618 C C . ARG A 1 97 ? -3.895 3.645 15.962 1.00 97.94 97 ARG A C 1
ATOM 620 O O . ARG A 1 97 ? -4.725 2.973 16.557 1.00 97.94 97 ARG A O 1
ATOM 627 N N . CYS A 1 98 ? -3.202 3.163 14.928 1.00 98.50 98 CYS A N 1
ATOM 628 C CA . CYS A 1 98 ? -3.422 1.878 14.272 1.00 98.50 98 CYS A CA 1
ATOM 629 C C . CYS A 1 98 ? -4.847 1.651 13.725 1.00 98.50 98 CYS A C 1
ATOM 631 O O . CYS A 1 98 ? -5.188 0.521 13.428 1.00 98.50 98 CYS A O 1
ATOM 633 N N . LEU A 1 99 ? -5.647 2.699 13.498 1.00 98.12 99 LEU A N 1
ATOM 634 C CA . LEU A 1 99 ? -7.015 2.612 12.949 1.00 98.12 99 LEU A CA 1
ATOM 635 C C . LEU A 1 99 ? -7.116 3.037 11.475 1.00 98.12 99 LEU A C 1
ATOM 637 O O . LEU A 1 99 ? -8.178 3.380 10.964 1.00 98.12 99 LEU A O 1
ATOM 641 N N . LYS A 1 100 ? -5.979 3.088 10.778 1.00 97.62 100 LYS A N 1
ATOM 642 C CA . LYS A 1 100 ? -5.888 3.463 9.361 1.00 97.62 100 LYS A CA 1
ATOM 643 C C . LYS A 1 100 ? -5.093 2.399 8.619 1.00 97.62 100 LYS A C 1
ATOM 645 O O . LYS A 1 100 ? -4.147 1.850 9.180 1.00 97.62 100 LYS A O 1
ATOM 650 N N . LEU A 1 101 ? -5.384 2.206 7.330 1.00 96.06 101 LEU A N 1
ATOM 651 C CA . LEU A 1 101 ? -4.683 1.247 6.456 1.00 96.06 101 LEU A CA 1
ATOM 652 C C . LEU A 1 101 ? -3.178 1.534 6.271 1.00 96.06 101 LEU A C 1
ATOM 654 O O . LEU A 1 101 ? -2.467 0.722 5.693 1.00 96.06 101 LEU A O 1
ATOM 658 N N . TYR A 1 102 ? -2.671 2.666 6.775 1.00 94.75 102 TYR A N 1
ATOM 659 C CA . TYR A 1 102 ? -1.230 2.911 6.910 1.00 94.75 102 TYR A CA 1
ATOM 660 C C . TYR A 1 102 ? -0.551 1.937 7.888 1.00 94.75 102 TYR A C 1
ATOM 662 O O . TYR A 1 102 ? 0.659 1.748 7.828 1.00 94.75 102 TYR A O 1
ATOM 670 N N . CYS A 1 103 ? -1.308 1.362 8.827 1.00 97.44 103 CYS A N 1
ATOM 671 C CA . CYS A 1 103 ? -0.829 0.329 9.735 1.00 97.44 103 CYS A CA 1
ATOM 672 C C . CYS A 1 103 ? -0.990 -1.048 9.081 1.00 97.44 103 CYS A C 1
ATOM 674 O O . CYS A 1 103 ? -2.109 -1.448 8.766 1.00 97.44 103 CYS A O 1
ATOM 676 N N . GLU A 1 104 ? 0.107 -1.796 8.935 1.00 93.62 104 GLU A N 1
ATOM 677 C CA . GLU A 1 104 ? 0.083 -3.143 8.345 1.00 93.62 104 GLU A CA 1
ATOM 678 C C . GLU A 1 104 ? -0.762 -4.139 9.161 1.00 93.62 104 GLU A C 1
ATOM 680 O O . GLU A 1 104 ? -1.436 -4.986 8.574 1.00 93.62 104 GLU A O 1
ATOM 685 N N . CYS A 1 105 ? -0.782 -4.023 10.498 1.00 96.31 105 CYS A N 1
ATOM 686 C CA . CYS A 1 105 ? -1.606 -4.875 11.366 1.00 96.31 105 CYS A CA 1
ATOM 687 C C . CYS A 1 105 ? -3.095 -4.687 11.046 1.00 96.31 105 CYS A C 1
ATOM 689 O O . CYS A 1 105 ? -3.796 -5.649 10.734 1.00 96.31 105 CYS A O 1
ATOM 691 N N . PHE A 1 106 ? -3.537 -3.428 11.035 1.00 97.38 106 PHE A N 1
ATOM 692 C CA . PHE A 1 106 ? -4.922 -3.055 10.770 1.00 97.38 106 PHE A CA 1
ATOM 693 C C . PHE A 1 106 ? -5.336 -3.333 9.323 1.00 97.38 106 PHE A C 1
ATOM 695 O O . PHE A 1 106 ? -6.400 -3.894 9.091 1.00 97.38 106 PHE A O 1
ATOM 702 N N . ALA A 1 107 ? -4.474 -3.028 8.346 1.00 95.69 107 ALA A N 1
ATOM 703 C CA . ALA A 1 107 ? -4.721 -3.349 6.939 1.00 95.69 107 ALA A CA 1
ATOM 704 C C . ALA A 1 107 ? -4.875 -4.859 6.692 1.00 95.69 107 ALA A C 1
ATOM 706 O O . ALA A 1 107 ? -5.594 -5.259 5.784 1.00 95.69 107 ALA A O 1
ATOM 707 N N . SER A 1 108 ? -4.239 -5.690 7.523 1.00 92.88 108 SER A N 1
ATOM 708 C CA . SER A 1 108 ? -4.373 -7.149 7.486 1.00 92.88 108 SER A CA 1
ATOM 709 C C . SER A 1 108 ? -5.575 -7.679 8.284 1.00 92.88 108 SER A C 1
ATOM 711 O O . SER A 1 108 ? -5.695 -8.892 8.440 1.00 92.88 108 SER A O 1
ATOM 713 N N . GLY A 1 109 ? -6.407 -6.803 8.858 1.00 94.38 109 GLY A N 1
ATOM 714 C CA . GLY A 1 109 ? -7.557 -7.175 9.690 1.00 94.38 109 GLY A CA 1
ATOM 715 C C . GLY A 1 109 ? -7.202 -7.689 11.090 1.00 94.38 109 GLY A C 1
ATOM 716 O O . GLY A 1 109 ? -8.065 -8.232 11.774 1.00 94.38 109 GLY A O 1
ATOM 717 N N . ARG A 1 110 ? -5.953 -7.526 11.545 1.00 95.19 110 ARG A N 1
ATOM 718 C CA . ARG A 1 110 ? -5.446 -8.098 12.804 1.00 95.19 110 ARG A CA 1
ATOM 719 C C . ARG A 1 110 ? -5.271 -7.021 13.866 1.00 95.19 110 ARG A C 1
ATOM 721 O O . ARG A 1 110 ? -4.974 -5.870 13.542 1.00 95.19 110 ARG A O 1
ATOM 728 N N . TYR A 1 111 ? -5.370 -7.409 15.133 1.00 97.56 111 TYR A N 1
ATOM 729 C CA . TYR A 1 111 ? -4.946 -6.552 16.238 1.00 97.56 111 TYR A CA 1
ATOM 730 C C . TYR A 1 111 ? -3.433 -6.332 16.216 1.00 97.56 111 TYR A C 1
ATOM 732 O O . TYR A 1 111 ? -2.672 -7.137 15.673 1.00 97.56 111 TYR A O 1
ATOM 740 N N . CYS A 1 112 ? -2.999 -5.219 16.794 1.00 97.44 112 CYS A N 1
ATOM 741 C CA . CYS A 1 112 ? -1.598 -5.036 17.130 1.00 97.44 112 CYS A CA 1
ATOM 742 C C . CYS A 1 112 ? -1.251 -5.943 18.313 1.00 97.44 112 CYS A C 1
ATOM 744 O O . CYS A 1 112 ? -1.950 -5.929 19.322 1.00 97.44 112 CYS A O 1
ATOM 746 N N . ASP A 1 113 ? -0.164 -6.696 18.177 1.00 95.56 113 ASP A N 1
ATOM 747 C CA . ASP A 1 113 ? 0.357 -7.597 19.202 1.00 95.56 113 ASP A CA 1
ATOM 748 C C . ASP A 1 113 ? 1.842 -7.287 19.412 1.00 95.56 113 ASP A C 1
ATOM 750 O O . ASP A 1 113 ? 2.600 -7.226 18.437 1.00 95.56 113 ASP A O 1
ATOM 754 N N . SER A 1 114 ? 2.217 -6.959 20.650 1.00 94.69 114 SER A N 1
ATOM 755 C CA . SER A 1 114 ? 3.564 -6.511 21.048 1.00 94.69 114 SER A CA 1
ATOM 756 C C . SER A 1 114 ? 4.239 -5.520 20.075 1.00 94.69 114 SER A C 1
ATOM 758 O O . SER A 1 114 ? 5.423 -5.642 19.777 1.00 94.69 114 SER A O 1
ATOM 760 N N . CYS A 1 115 ? 3.491 -4.548 19.533 1.00 97.12 115 CYS A N 1
ATOM 761 C CA . CYS A 1 115 ? 3.988 -3.587 18.537 1.00 97.12 115 CYS A CA 1
ATOM 762 C C . CYS A 1 115 ? 4.610 -2.323 19.160 1.00 97.12 115 CYS A C 1
ATOM 764 O O . CYS A 1 115 ? 4.228 -1.902 20.246 1.00 97.12 115 CYS A O 1
ATOM 766 N N . ASN A 1 116 ? 5.467 -1.631 18.400 1.00 97.00 116 ASN A N 1
ATOM 767 C CA . ASN A 1 116 ? 6.135 -0.377 18.793 1.00 97.00 116 ASN A CA 1
ATOM 768 C C . ASN A 1 116 ? 5.306 0.887 18.469 1.00 97.00 116 ASN A C 1
ATOM 770 O O . ASN A 1 116 ? 5.842 1.984 18.290 1.00 97.00 116 ASN A O 1
ATOM 774 N N . CYS A 1 117 ? 3.999 0.743 18.266 1.00 97.69 117 CYS A N 1
ATOM 775 C CA . CYS A 1 117 ? 3.111 1.853 17.938 1.00 97.69 117 CYS A CA 1
ATOM 776 C C . CYS A 1 117 ? 2.746 2.682 19.175 1.00 97.69 117 CYS A C 1
ATOM 778 O O . CYS A 1 117 ? 2.562 2.147 20.263 1.00 97.69 117 CYS A O 1
ATOM 780 N N . VAL A 1 118 ? 2.562 3.987 18.981 1.00 97.81 118 VAL A N 1
ATOM 781 C CA . VAL A 1 118 ? 2.167 4.933 20.033 1.00 97.81 118 VAL A CA 1
ATOM 782 C C . VAL A 1 118 ? 0.658 5.182 19.970 1.00 97.81 118 VAL A C 1
ATOM 784 O O . VAL A 1 118 ? 0.103 5.315 18.876 1.00 97.81 118 VAL A O 1
ATOM 787 N N . ASN A 1 119 ? -0.002 5.266 21.135 1.00 97.25 119 ASN A N 1
ATOM 788 C CA . ASN A 1 119 ? -1.451 5.485 21.269 1.00 97.25 119 ASN A CA 1
ATOM 789 C C . ASN A 1 119 ? -2.281 4.501 20.422 1.00 97.25 119 ASN A C 1
ATOM 791 O O . ASN A 1 119 ? -3.134 4.901 19.626 1.00 97.25 119 ASN A O 1
ATOM 795 N N . CYS A 1 120 ? -1.972 3.207 20.539 1.00 98.19 120 CYS A N 1
ATOM 796 C CA . CYS A 1 120 ? -2.638 2.157 19.778 1.00 98.19 120 CYS A CA 1
ATOM 797 C C . CYS A 1 120 ? -4.093 1.978 20.227 1.00 98.19 120 CYS A C 1
ATOM 799 O O . CYS A 1 120 ? -4.352 1.712 21.395 1.00 98.19 120 CYS A O 1
ATOM 801 N N . MET A 1 121 ? -5.021 2.053 19.274 1.00 98.31 121 MET A N 1
ATOM 802 C CA . MET A 1 121 ? -6.436 1.711 19.457 1.00 98.31 121 MET A CA 1
ATOM 803 C C . MET A 1 121 ? -6.838 0.484 18.621 1.00 98.31 121 MET A C 1
ATOM 805 O O . MET A 1 121 ? -8.013 0.170 18.491 1.00 98.31 121 MET A O 1
ATOM 809 N N . ASN A 1 122 ? -5.870 -0.225 18.032 1.00 98.31 122 ASN A N 1
ATOM 810 C CA . ASN A 1 122 ? -6.103 -1.491 17.334 1.00 98.31 122 ASN A CA 1
ATOM 811 C C . ASN A 1 122 ? -5.863 -2.676 18.276 1.00 98.31 122 ASN A C 1
ATOM 813 O O . ASN A 1 122 ? -4.941 -3.470 18.077 1.00 98.31 122 ASN A O 1
ATOM 817 N N . ASN A 1 123 ? -6.674 -2.760 19.323 1.00 97.56 123 ASN A N 1
ATOM 818 C CA . ASN A 1 123 ? -6.653 -3.805 20.344 1.00 97.56 123 ASN A CA 1
ATOM 819 C C . ASN A 1 123 ? -8.095 -4.123 20.780 1.00 97.56 123 ASN A C 1
ATOM 821 O O . ASN A 1 123 ? -9.029 -3.426 20.389 1.00 97.56 123 ASN A O 1
ATOM 825 N N . ARG A 1 124 ? -8.267 -5.186 21.573 1.00 96.62 124 ARG A N 1
ATOM 826 C CA . ARG A 1 124 ? -9.588 -5.652 22.029 1.00 96.62 124 ARG A CA 1
ATOM 827 C C . ARG A 1 124 ? -10.287 -4.668 22.971 1.00 96.62 124 ARG A C 1
ATOM 829 O O . ARG A 1 124 ? -11.508 -4.641 23.018 1.00 96.62 124 ARG A O 1
ATOM 836 N N . GLU A 1 125 ? -9.523 -3.864 23.706 1.00 97.38 125 GLU A N 1
ATOM 837 C CA . GLU A 1 125 ? -10.060 -2.863 24.638 1.00 97.38 125 GLU A CA 1
ATOM 838 C C . GLU A 1 125 ? -10.792 -1.732 23.902 1.00 97.38 125 GLU A C 1
ATOM 840 O O . GLU A 1 125 ? -11.794 -1.219 24.388 1.00 97.38 125 GLU A O 1
ATOM 845 N N . HIS A 1 126 ? -10.327 -1.371 22.703 1.00 97.75 126 HIS A N 1
ATOM 846 C CA . HIS A 1 126 ? -10.894 -0.294 21.890 1.00 97.75 126 HIS A CA 1
ATOM 847 C C . HIS A 1 126 ? -11.741 -0.827 20.722 1.00 97.75 126 HIS A C 1
ATOM 849 O O . HIS A 1 126 ? -11.759 -0.221 19.646 1.00 97.75 126 HIS A O 1
ATOM 855 N N . GLU A 1 127 ? -12.449 -1.950 20.906 1.00 97.31 127 GLU A N 1
ATOM 856 C CA . GLU A 1 127 ? -13.166 -2.619 19.810 1.00 97.31 127 GLU A CA 1
ATOM 857 C C . GLU A 1 127 ? -14.222 -1.723 19.154 1.00 97.31 127 GLU A C 1
ATOM 859 O O . GLU A 1 127 ? -14.272 -1.658 17.932 1.00 97.31 127 GLU A O 1
ATOM 864 N N . GLY A 1 128 ? -15.005 -0.962 19.927 1.00 98.12 128 GLY A N 1
ATOM 865 C CA . GLY A 1 128 ? -16.027 -0.066 19.365 1.00 98.12 128 GLY A CA 1
ATOM 866 C C . GLY A 1 128 ? -15.438 1.003 18.435 1.00 98.12 128 GLY A C 1
ATOM 867 O O . GLY A 1 128 ? -15.927 1.227 17.324 1.00 98.12 128 GLY A O 1
ATOM 868 N N . THR A 1 129 ? -14.322 1.614 18.841 1.00 98.00 129 THR A N 1
ATOM 869 C CA . THR A 1 129 ? -13.589 2.589 18.017 1.00 98.00 129 THR A CA 1
ATOM 870 C C . THR A 1 129 ? -12.966 1.922 16.791 1.00 98.00 129 THR A C 1
ATOM 872 O O . THR A 1 129 ? -12.972 2.490 15.696 1.00 98.00 129 THR A O 1
ATOM 875 N N . ARG A 1 130 ? -12.436 0.705 16.954 1.00 98.50 130 ARG A N 1
ATOM 876 C CA . ARG A 1 130 ? -11.863 -0.086 15.864 1.00 98.50 130 ARG A CA 1
ATOM 877 C C . ARG A 1 130 ? -12.917 -0.462 14.827 1.00 98.50 130 ARG A C 1
ATOM 879 O O . ARG A 1 130 ? -12.679 -0.254 13.639 1.00 98.50 130 ARG A O 1
ATOM 886 N N . GLN A 1 131 ? -14.065 -0.968 15.263 1.00 98.44 131 GLN A N 1
ATOM 887 C CA . GLN A 1 131 ? -15.169 -1.375 14.403 1.00 98.44 131 GLN A CA 1
ATOM 888 C C . GLN A 1 131 ? -15.730 -0.178 13.628 1.00 98.44 131 GLN A C 1
ATOM 890 O O . GLN A 1 131 ? -15.821 -0.247 12.405 1.00 98.44 131 GLN A O 1
ATOM 895 N N . SER A 1 132 ? -15.945 0.959 14.298 1.00 98.38 132 SER A N 1
ATOM 896 C CA . SER A 1 132 ? -16.362 2.207 13.638 1.00 98.38 132 SER A CA 1
ATOM 897 C C . SER A 1 132 ? -15.380 2.635 12.535 1.00 98.38 132 SER A C 1
ATOM 899 O O . SER A 1 132 ? -15.777 3.073 11.456 1.00 98.38 132 SER A O 1
ATOM 901 N N . ALA A 1 133 ? -14.070 2.482 12.769 1.00 98.19 133 ALA A N 1
ATOM 902 C CA . ALA A 1 133 ? -13.053 2.785 11.762 1.00 98.19 133 ALA A CA 1
ATOM 903 C C . ALA A 1 133 ? -13.062 1.793 10.585 1.00 98.19 133 ALA A C 1
ATOM 905 O O . ALA A 1 133 ? -12.833 2.201 9.444 1.00 98.19 133 ALA A O 1
ATOM 906 N N . VAL A 1 134 ? -13.314 0.505 10.845 1.00 98.31 134 VAL A N 1
ATOM 907 C CA . VAL A 1 134 ? -13.461 -0.529 9.808 1.00 98.31 134 VAL A CA 1
ATOM 908 C C . VAL A 1 134 ? -14.673 -0.231 8.926 1.00 98.31 134 VAL A C 1
ATOM 910 O O . VAL A 1 134 ? -14.529 -0.195 7.703 1.00 98.31 134 VAL A O 1
ATOM 913 N N . GLU A 1 135 ? -15.827 0.050 9.528 1.00 98.25 135 GLU A N 1
ATOM 914 C CA . GLU A 1 135 ? -17.073 0.380 8.826 1.00 98.25 135 GLU A CA 1
ATOM 915 C C . GLU A 1 135 ? -16.898 1.622 7.941 1.00 98.25 135 GLU A C 1
ATOM 917 O O . GLU A 1 135 ? -17.117 1.549 6.732 1.00 98.25 135 GLU A O 1
ATOM 922 N N . ALA A 1 136 ? -16.340 2.711 8.481 1.00 98.19 136 ALA A N 1
ATOM 923 C CA . ALA A 1 136 ? -16.062 3.937 7.722 1.00 98.19 136 ALA A CA 1
ATOM 924 C C . ALA A 1 136 ? -15.040 3.755 6.575 1.00 98.19 136 ALA A C 1
ATOM 926 O O . ALA A 1 136 ? -14.909 4.596 5.677 1.00 98.19 136 ALA A O 1
ATOM 927 N N . ILE A 1 137 ? -14.225 2.698 6.608 1.00 98.00 137 ILE A N 1
ATOM 928 C CA . ILE A 1 137 ? -13.310 2.348 5.514 1.00 98.00 137 ILE A CA 1
ATOM 929 C C . ILE A 1 137 ? -14.029 1.506 4.459 1.00 98.00 137 ILE A C 1
ATOM 931 O O . ILE A 1 137 ? -13.844 1.771 3.269 1.00 98.00 137 ILE A O 1
ATOM 935 N N . LEU A 1 138 ? -14.838 0.532 4.878 1.00 96.75 138 LEU A N 1
ATOM 936 C CA . LEU A 1 138 ? -15.618 -0.321 3.981 1.00 96.75 138 LEU A CA 1
ATOM 937 C C . LEU A 1 138 ? -16.682 0.468 3.214 1.00 96.75 138 LEU A C 1
ATOM 939 O O . LEU A 1 138 ? -16.853 0.226 2.023 1.00 96.75 138 LEU A O 1
ATOM 943 N N . GLU A 1 139 ? -17.307 1.461 3.848 1.00 97.50 139 GLU A N 1
ATOM 944 C CA . GLU A 1 139 ? -18.255 2.378 3.203 1.00 97.50 139 GLU A CA 1
ATOM 945 C C . GLU A 1 139 ? -17.614 3.120 2.018 1.00 97.50 139 GLU A C 1
ATOM 947 O O . GLU A 1 139 ? -18.207 3.258 0.951 1.00 97.50 139 GLU A O 1
ATOM 952 N N . ARG A 1 140 ? -16.353 3.546 2.168 1.00 97.00 140 ARG A N 1
ATOM 953 C CA . ARG A 1 140 ? -15.603 4.228 1.099 1.00 97.00 140 ARG A CA 1
ATOM 954 C C . ARG A 1 140 ? -15.026 3.268 0.065 1.00 97.00 140 ARG A C 1
ATOM 956 O O . ARG A 1 140 ? -14.821 3.653 -1.085 1.00 97.00 140 ARG A O 1
ATOM 963 N N . ASN A 1 141 ? -14.669 2.054 0.475 1.00 93.69 141 ASN A N 1
ATOM 964 C CA . ASN A 1 141 ? -14.145 1.023 -0.410 1.00 93.69 141 ASN A CA 1
ATOM 965 C C . ASN A 1 141 ? -14.443 -0.378 0.155 1.00 93.69 141 ASN A C 1
ATOM 967 O O . ASN A 1 141 ? -13.721 -0.831 1.051 1.00 93.69 141 ASN A O 1
ATOM 971 N N . PRO A 1 142 ? -15.393 -1.129 -0.430 1.00 94.81 142 PRO A N 1
ATOM 972 C CA . PRO A 1 142 ? -15.766 -2.452 0.073 1.00 94.81 142 PRO A CA 1
ATOM 973 C C . PRO A 1 142 ? -14.632 -3.484 -0.035 1.00 94.81 142 PRO A C 1
ATOM 975 O O . PRO A 1 142 ? -14.629 -4.490 0.666 1.00 94.81 142 PRO A O 1
ATOM 978 N N . ASN A 1 143 ? -13.623 -3.236 -0.879 1.00 90.75 143 ASN A N 1
ATOM 979 C CA . ASN A 1 143 ? -12.466 -4.116 -1.047 1.00 90.75 143 ASN A CA 1
ATOM 980 C C . ASN A 1 143 ? -11.240 -3.670 -0.228 1.00 90.75 143 ASN A C 1
ATOM 982 O O . ASN A 1 143 ? -10.140 -4.164 -0.461 1.00 90.75 143 ASN A O 1
ATOM 986 N N . ALA A 1 144 ? -11.389 -2.730 0.712 1.00 93.62 144 ALA A N 1
ATOM 987 C CA . ALA A 1 144 ? -10.273 -2.126 1.447 1.00 93.62 144 ALA A CA 1
ATOM 988 C C . ALA A 1 144 ? -9.405 -3.114 2.246 1.00 93.62 144 ALA A C 1
ATOM 990 O O . ALA A 1 144 ? -8.202 -2.891 2.371 1.00 93.62 144 ALA A O 1
ATOM 991 N N . PHE A 1 145 ? -10.009 -4.186 2.763 1.00 93.06 145 PHE A N 1
ATOM 992 C CA . PHE A 1 145 ? -9.334 -5.214 3.565 1.00 93.06 145 PHE A CA 1
ATOM 993 C C . PHE A 1 145 ? -9.056 -6.506 2.785 1.00 93.06 145 PHE A C 1
ATOM 995 O O . PHE A 1 145 ? -8.545 -7.473 3.346 1.00 93.06 145 PHE A O 1
ATOM 1002 N N . ARG A 1 146 ? -9.366 -6.543 1.481 1.00 89.75 146 ARG A N 1
ATOM 1003 C CA . ARG A 1 146 ? -8.979 -7.669 0.624 1.00 89.75 146 ARG A CA 1
ATOM 1004 C C . ARG A 1 146 ? -7.502 -7.531 0.231 1.00 89.75 146 ARG A C 1
ATOM 1006 O O . ARG A 1 146 ? -7.052 -6.408 -0.014 1.00 89.75 146 ARG A O 1
ATOM 1013 N N . PRO A 1 147 ? -6.740 -8.637 0.124 1.00 87.56 147 PRO A N 1
ATOM 1014 C CA . PRO A 1 147 ? -5.368 -8.590 -0.369 1.00 87.56 147 PRO A CA 1
ATOM 1015 C C . PRO A 1 147 ? -5.282 -7.869 -1.720 1.00 87.56 147 PRO A C 1
ATOM 1017 O O . PRO A 1 147 ? -6.034 -8.164 -2.648 1.00 87.56 147 PRO A O 1
ATOM 1020 N N . LYS A 1 148 ? -4.363 -6.902 -1.833 1.00 87.56 148 LYS A N 1
ATOM 1021 C CA . LYS A 1 148 ? -4.195 -6.096 -3.057 1.00 87.56 148 LYS A CA 1
ATOM 1022 C C . LYS A 1 148 ? -3.597 -6.894 -4.215 1.00 87.56 148 LYS A C 1
ATOM 1024 O O . LYS A 1 148 ? -3.858 -6.563 -5.374 1.00 87.56 148 LYS A O 1
ATOM 1029 N N . ILE A 1 149 ? -2.795 -7.908 -3.895 1.00 85.44 149 ILE A N 1
ATOM 1030 C CA . ILE A 1 149 ? -2.158 -8.820 -4.842 1.00 85.44 149 ILE A CA 1
ATOM 1031 C C . ILE A 1 149 ? -2.876 -10.160 -4.747 1.00 85.44 149 ILE A C 1
ATOM 1033 O O . ILE A 1 149 ? -2.960 -10.743 -3.668 1.00 85.44 149 ILE A O 1
ATOM 1037 N N . GLN A 1 150 ? -3.418 -10.624 -5.865 1.00 72.12 150 GLN A N 1
ATOM 1038 C CA . GLN A 1 150 ? -4.034 -11.944 -5.953 1.00 72.12 150 GLN A CA 1
ATOM 1039 C C . GLN A 1 150 ? -2.927 -12.953 -6.291 1.00 72.12 150 GLN A C 1
ATOM 1041 O O . GLN A 1 150 ? -2.160 -12.687 -7.210 1.00 72.12 150 GLN A O 1
ATOM 1046 N N . GLY A 1 151 ? -2.813 -14.067 -5.553 1.00 60.25 151 GLY A N 1
ATOM 1047 C CA . GLY A 1 151 ? -1.925 -15.189 -5.909 1.00 60.25 151 GLY A CA 1
ATOM 1048 C C . GLY A 1 151 ? -0.599 -15.354 -5.144 1.00 60.25 151 GLY A C 1
ATOM 1049 O O . GLY A 1 151 ? 0.186 -16.204 -5.538 1.00 60.25 151 GLY A O 1
ATOM 1050 N N . SER A 1 152 ? -0.318 -14.612 -4.064 1.00 50.94 152 SER A N 1
ATOM 1051 C CA . SER A 1 152 ? 0.936 -14.753 -3.285 1.00 50.94 152 SER A CA 1
ATOM 1052 C C . SER A 1 152 ? 0.842 -15.747 -2.102 1.00 50.94 152 SER A C 1
ATOM 1054 O O . SER A 1 152 ? 1.208 -15.396 -0.983 1.00 50.94 152 SER A O 1
ATOM 1056 N N . ASP A 1 153 ? 0.336 -16.956 -2.376 1.00 51.91 153 ASP A N 1
ATOM 1057 C CA . ASP A 1 153 ? 0.268 -18.172 -1.531 1.00 51.91 153 ASP A CA 1
ATOM 1058 C C . ASP A 1 153 ? -0.949 -18.455 -0.600 1.00 51.91 153 ASP A C 1
ATOM 1060 O O . ASP A 1 153 ? -1.269 -17.723 0.337 1.00 51.91 153 ASP A O 1
ATOM 1064 N N . ALA A 1 154 ? -1.519 -19.647 -0.867 1.00 51.78 154 ALA A N 1
ATOM 1065 C CA . ALA A 1 154 ? -2.066 -20.703 0.011 1.00 51.78 154 ALA A CA 1
ATOM 1066 C C . ALA A 1 154 ? -3.511 -20.734 0.567 1.00 51.78 154 ALA A C 1
ATOM 1068 O O . ALA A 1 154 ? -3.837 -21.725 1.213 1.00 51.78 154 ALA A O 1
ATOM 1069 N N . GLU A 1 155 ? -4.427 -19.802 0.287 1.00 52.28 155 GLU A N 1
ATOM 1070 C CA . GLU A 1 155 ? -5.851 -20.053 0.620 1.00 52.28 155 GLU A CA 1
ATOM 1071 C C . GLU A 1 155 ? -6.810 -19.258 -0.276 1.00 52.28 155 GLU A C 1
ATOM 1073 O O . GLU A 1 155 ? -7.200 -18.134 0.029 1.00 52.28 155 GLU A O 1
ATOM 1078 N N . LEU A 1 156 ? -7.094 -19.822 -1.456 1.00 49.34 156 LEU A N 1
ATOM 1079 C CA . LEU A 1 156 ? -8.427 -19.939 -2.069 1.00 49.34 156 LEU A CA 1
ATOM 1080 C C . LEU A 1 156 ? -8.308 -20.026 -3.600 1.00 49.34 156 LEU A C 1
ATOM 1082 O O . LEU A 1 156 ? -8.377 -19.039 -4.340 1.00 49.34 156 LEU A O 1
ATOM 1086 N N . SER A 1 157 ? -8.191 -21.269 -4.062 1.00 48.47 157 SER A N 1
ATOM 1087 C CA . SER A 1 157 ? -8.584 -21.718 -5.397 1.00 48.47 157 SER A CA 1
ATOM 1088 C C . SER A 1 157 ? -10.085 -21.470 -5.605 1.00 48.47 157 SER A C 1
ATOM 1090 O O . SER A 1 157 ? -10.903 -22.364 -5.411 1.00 48.47 157 SER A O 1
ATOM 1092 N N . ALA A 1 158 ? -10.488 -20.239 -5.932 1.00 48.81 158 ALA A N 1
ATOM 1093 C CA . ALA A 1 158 ? -11.877 -19.994 -6.340 1.00 48.81 158 ALA A CA 1
ATOM 1094 C C . ALA A 1 158 ? -12.067 -18.978 -7.466 1.00 48.81 158 ALA A C 1
ATOM 1096 O O . ALA A 1 158 ? -13.169 -18.909 -8.001 1.00 48.81 158 ALA A O 1
ATOM 1097 N N . ARG A 1 159 ? -11.047 -18.207 -7.870 1.00 48.31 159 ARG A N 1
ATOM 1098 C CA . ARG A 1 159 ? -11.111 -17.357 -9.077 1.00 48.31 159 ARG A CA 1
ATOM 1099 C C . ARG A 1 159 ? -9.746 -17.263 -9.746 1.00 48.31 159 ARG A C 1
ATOM 1101 O O . ARG A 1 159 ? -9.102 -16.220 -9.737 1.00 48.31 159 ARG A O 1
ATOM 1108 N N . VAL A 1 160 ? -9.307 -18.393 -10.289 1.00 45.22 160 VAL A N 1
ATOM 1109 C CA . VAL A 1 160 ? -8.182 -18.447 -11.222 1.00 45.22 160 VAL A CA 1
ATOM 1110 C C . VAL A 1 160 ? -8.671 -17.826 -12.529 1.00 45.22 160 VAL A C 1
ATOM 1112 O O . VAL A 1 160 ? -9.553 -18.369 -13.190 1.00 45.22 160 VAL A O 1
ATOM 1115 N N . THR A 1 161 ? -8.152 -16.652 -12.882 1.00 54.97 161 THR A N 1
ATOM 1116 C CA . THR A 1 161 ? -8.127 -16.248 -14.290 1.00 54.97 161 THR A CA 1
ATOM 1117 C C . THR A 1 161 ? -7.225 -17.233 -15.033 1.00 54.97 161 THR A C 1
ATOM 1119 O O . THR A 1 161 ? -6.247 -17.706 -14.456 1.00 54.97 161 THR A O 1
ATOM 1122 N N . ALA A 1 162 ? -7.554 -17.546 -16.289 1.00 53.50 162 ALA A N 1
ATOM 1123 C CA . ALA A 1 162 ? -6.999 -18.653 -17.085 1.00 53.50 162 ALA A CA 1
ATOM 1124 C C . ALA A 1 162 ? -5.454 -18.738 -17.198 1.00 53.50 162 ALA A C 1
ATOM 1126 O O . ALA A 1 162 ? -4.945 -19.733 -17.693 1.00 53.50 162 ALA A O 1
ATOM 1127 N N . GLU A 1 163 ? -4.712 -17.749 -16.696 1.00 58.03 163 GLU A N 1
ATOM 1128 C CA . GLU A 1 163 ? -3.261 -17.603 -16.857 1.00 58.03 163 GLU A CA 1
ATOM 1129 C C . GLU A 1 163 ? -2.464 -17.712 -15.537 1.00 58.03 163 GLU A C 1
ATOM 1131 O O . GLU A 1 163 ? -1.240 -17.685 -15.562 1.00 58.03 163 GLU A O 1
ATOM 1136 N N . GLY A 1 164 ? -3.102 -17.790 -14.358 1.00 64.12 164 GLY A N 1
ATOM 1137 C CA . GLY A 1 164 ? -2.415 -18.067 -13.078 1.00 64.12 164 GLY A CA 1
ATOM 1138 C C . GLY A 1 164 ? -1.380 -17.036 -12.577 1.00 64.12 164 GLY A C 1
ATOM 1139 O O . GLY A 1 164 ? -0.804 -17.230 -11.508 1.00 64.12 164 GLY A O 1
ATOM 1140 N N . VAL A 1 165 ? -1.135 -15.934 -13.295 1.00 70.75 165 VAL A N 1
ATOM 1141 C CA . VAL A 1 165 ? -0.107 -14.942 -12.930 1.00 70.75 165 VAL A CA 1
ATOM 1142 C C . VAL A 1 165 ? -0.603 -13.991 -11.828 1.00 70.75 165 VAL A C 1
ATOM 1144 O O . VAL A 1 165 ? -1.619 -13.315 -12.030 1.00 70.75 165 VAL A O 1
ATOM 1147 N N . PRO A 1 166 ? 0.125 -13.845 -10.700 1.00 81.44 166 PRO A N 1
ATOM 1148 C CA . PRO A 1 166 ? -0.213 -12.891 -9.652 1.00 81.44 166 PRO A CA 1
ATOM 1149 C C . PRO A 1 166 ? -0.209 -11.446 -10.156 1.00 81.44 166 PRO A C 1
ATOM 1151 O O . PRO A 1 166 ? 0.772 -10.969 -10.730 1.00 81.44 166 PRO A O 1
ATOM 1154 N N . ARG A 1 167 ? -1.307 -10.720 -9.924 1.00 86.75 167 ARG A N 1
ATOM 1155 C CA . ARG A 1 167 ? -1.467 -9.330 -10.375 1.00 86.75 167 ARG A CA 1
ATOM 1156 C C . ARG A 1 167 ? -1.966 -8.436 -9.251 1.00 86.75 167 ARG A C 1
ATOM 1158 O O . ARG A 1 167 ? -2.740 -8.838 -8.378 1.00 86.75 167 ARG A O 1
ATOM 1165 N N . HIS A 1 168 ? -1.516 -7.186 -9.287 1.00 90.56 168 HIS A N 1
ATOM 1166 C CA . HIS A 1 168 ? -2.078 -6.136 -8.451 1.00 90.56 168 HIS A CA 1
ATOM 1167 C C . HIS A 1 168 ? -3.511 -5.871 -8.914 1.00 90.56 168 HIS A C 1
ATOM 1169 O O . HIS A 1 168 ? -3.726 -5.722 -10.100 1.00 90.56 168 HIS A O 1
ATOM 1175 N N . THR A 1 169 ? -4.502 -5.769 -8.030 1.00 89.00 169 THR A N 1
ATOM 1176 C CA . THR A 1 169 ? -5.904 -5.601 -8.482 1.00 89.00 169 THR A CA 1
ATOM 1177 C C . THR A 1 169 ? -6.185 -4.170 -8.964 1.00 89.00 169 THR A C 1
ATOM 1179 O O . THR A 1 169 ? -6.874 -3.955 -9.951 1.00 89.00 169 THR A O 1
ATOM 1182 N N . LYS A 1 170 ? -5.637 -3.166 -8.266 1.00 90.69 170 LYS A N 1
ATOM 1183 C CA . LYS A 1 170 ? -5.826 -1.733 -8.580 1.00 90.69 170 LYS A CA 1
ATOM 1184 C C . LYS A 1 170 ? -4.744 -1.105 -9.484 1.00 90.69 170 LYS A C 1
ATOM 1186 O O . LYS A 1 170 ? -4.943 -0.006 -9.988 1.00 90.69 170 LYS A O 1
ATOM 1191 N N . GLY A 1 171 ? -3.604 -1.770 -9.658 1.00 94.12 171 GLY A N 1
ATOM 1192 C CA . GLY A 1 171 ? -2.389 -1.170 -10.212 1.00 94.12 171 GLY A CA 1
ATOM 1193 C C . GLY A 1 171 ? -1.714 -0.157 -9.274 1.00 94.12 171 GLY A C 1
ATOM 1194 O O . GLY A 1 171 ? -2.283 0.268 -8.267 1.00 94.12 171 GLY A O 1
ATOM 1195 N N . CYS A 1 172 ? -0.477 0.224 -9.610 1.00 97.00 172 CYS A N 1
ATOM 1196 C CA . CYS A 1 172 ? 0.285 1.257 -8.902 1.00 97.00 172 CYS A CA 1
ATOM 1197 C C . CYS A 1 172 ? 0.235 2.616 -9.629 1.00 97.00 172 CYS A C 1
ATOM 1199 O O . CYS A 1 172 ? -0.078 2.690 -10.815 1.00 97.00 172 CYS A O 1
ATOM 1201 N N . ASN A 1 173 ? 0.590 3.702 -8.932 1.00 97.50 173 ASN A N 1
ATOM 1202 C CA . ASN A 1 173 ? 0.580 5.080 -9.459 1.00 97.50 173 ASN A CA 1
ATOM 1203 C C . ASN A 1 173 ? 1.952 5.766 -9.301 1.00 97.50 173 ASN A C 1
ATOM 1205 O O . ASN A 1 173 ? 2.052 6.948 -8.964 1.00 97.50 173 ASN A O 1
ATOM 1209 N N . CYS A 1 174 ? 3.032 4.999 -9.444 1.00 98.12 174 CYS A N 1
ATOM 1210 C CA . CYS A 1 174 ? 4.387 5.471 -9.186 1.00 98.12 174 CYS A CA 1
ATOM 1211 C C . CYS A 1 174 ? 4.829 6.567 -10.168 1.00 98.12 174 CYS A C 1
ATOM 1213 O O . CYS A 1 174 ? 4.649 6.426 -11.370 1.00 98.12 174 CYS A O 1
ATOM 1215 N N . LYS A 1 175 ? 5.468 7.630 -9.659 1.00 97.19 175 LYS A N 1
ATOM 1216 C CA . LYS A 1 175 ? 6.003 8.730 -10.490 1.00 97.19 175 LYS A CA 1
ATOM 1217 C C . LYS A 1 175 ? 7.530 8.829 -10.510 1.00 97.19 175 LYS A C 1
ATOM 1219 O O . LYS A 1 175 ? 8.095 9.286 -11.485 1.00 97.19 175 LYS A O 1
ATOM 1224 N N . LYS A 1 176 ? 8.200 8.455 -9.412 1.00 96.81 176 LYS A N 1
ATOM 1225 C CA . LYS A 1 176 ? 9.648 8.693 -9.210 1.00 96.81 176 LYS A CA 1
ATOM 1226 C C . LYS A 1 176 ? 10.463 7.430 -8.948 1.00 96.81 176 LYS A C 1
ATOM 1228 O O . LYS A 1 176 ? 11.686 7.462 -8.963 1.00 96.81 176 LYS A O 1
ATOM 1233 N N . SER A 1 177 ? 9.803 6.323 -8.615 1.00 96.00 177 SER A N 1
ATOM 1234 C CA . SER A 1 177 ? 10.498 5.073 -8.302 1.00 96.00 177 SER A CA 1
ATOM 1235 C C . SER A 1 177 ? 10.914 4.298 -9.545 1.00 96.00 177 SER A C 1
ATOM 1237 O O . SER A 1 177 ? 11.566 3.272 -9.370 1.00 96.00 177 SER A O 1
ATOM 1239 N N . THR A 1 178 ? 10.452 4.712 -10.737 1.00 97.31 178 THR A N 1
ATOM 1240 C CA . THR A 1 178 ? 10.505 3.926 -11.986 1.00 97.31 178 THR A CA 1
ATOM 1241 C C . THR A 1 178 ? 10.063 2.472 -11.770 1.00 97.31 178 THR A C 1
ATOM 1243 O O . THR A 1 178 ? 10.513 1.558 -12.446 1.00 97.31 178 THR A O 1
ATOM 1246 N N . CYS A 1 179 ? 9.220 2.245 -10.756 1.00 98.12 179 CYS A N 1
ATOM 1247 C CA . CYS A 1 179 ? 8.790 0.944 -10.250 1.00 98.12 179 CYS A CA 1
ATOM 1248 C C . CYS A 1 179 ? 9.909 -0.029 -9.815 1.00 98.12 179 CYS A C 1
ATOM 1250 O O . CYS A 1 179 ? 9.617 -1.192 -9.604 1.00 98.12 179 CYS A O 1
ATOM 1252 N N . LEU A 1 180 ? 11.145 0.423 -9.573 1.00 96.06 180 LEU A N 1
ATOM 1253 C CA . LEU A 1 180 ? 12.276 -0.418 -9.123 1.00 96.06 180 LEU A CA 1
ATOM 1254 C C . LEU A 1 180 ? 12.666 -0.192 -7.655 1.00 96.06 180 LEU A C 1
ATOM 1256 O O . LEU A 1 180 ? 13.800 -0.401 -7.234 1.00 96.06 180 LEU A O 1
ATOM 1260 N N . LYS A 1 181 ? 11.727 0.304 -6.852 1.00 95.31 181 LYS A N 1
ATOM 1261 C CA . LYS A 1 181 ? 11.911 0.536 -5.414 1.00 95.31 181 LYS A CA 1
ATOM 1262 C C . LYS A 1 181 ? 10.704 -0.015 -4.675 1.00 95.31 181 LYS A C 1
ATOM 1264 O O . LYS A 1 181 ? 9.594 0.035 -5.200 1.00 95.31 181 LYS A O 1
ATOM 1269 N N . LYS A 1 182 ? 10.888 -0.418 -3.414 1.00 94.06 182 LYS A N 1
ATOM 1270 C CA . LYS A 1 182 ? 9.815 -0.943 -2.541 1.00 94.06 182 LYS A CA 1
ATOM 1271 C C . LYS A 1 182 ? 8.699 0.065 -2.215 1.00 94.06 182 LYS A C 1
ATOM 1273 O O . LYS A 1 182 ? 7.734 -0.294 -1.562 1.00 94.06 182 LYS A O 1
ATOM 1278 N N . TYR A 1 183 ? 8.801 1.306 -2.696 1.00 94.50 183 TYR A N 1
ATOM 1279 C CA . TYR A 1 183 ? 7.677 2.248 -2.744 1.00 94.50 183 TYR A CA 1
ATOM 1280 C C . TYR A 1 183 ? 6.588 1.831 -3.749 1.00 94.50 183 TYR A C 1
ATOM 1282 O O . TYR A 1 183 ? 5.455 2.288 -3.649 1.00 94.50 183 TYR A O 1
ATOM 1290 N N . CYS A 1 184 ? 6.937 1.025 -4.757 1.00 97.19 184 CYS A N 1
ATOM 1291 C CA . CYS A 1 184 ? 5.986 0.438 -5.693 1.00 97.19 184 CYS A CA 1
ATOM 1292 C C . CYS A 1 184 ? 5.426 -0.858 -5.103 1.00 97.19 184 CYS A C 1
ATOM 1294 O O . CYS A 1 184 ? 6.189 -1.782 -4.827 1.00 97.19 184 CYS A O 1
ATOM 1296 N N . GLU A 1 185 ? 4.101 -0.941 -4.967 1.00 93.94 185 GLU A N 1
ATOM 1297 C CA . GLU A 1 185 ? 3.416 -2.125 -4.431 1.00 93.94 185 GLU A CA 1
ATOM 1298 C C . GLU A 1 185 ? 3.638 -3.369 -5.312 1.00 93.94 185 GLU A C 1
ATOM 1300 O O . GLU A 1 185 ? 3.745 -4.473 -4.788 1.00 93.94 185 GLU A O 1
ATOM 1305 N N . CYS A 1 186 ? 3.789 -3.207 -6.634 1.00 95.81 186 CYS A N 1
ATOM 1306 C CA . CYS A 1 186 ? 4.084 -4.318 -7.547 1.00 95.81 186 CYS A CA 1
ATOM 1307 C C . CYS A 1 186 ? 5.488 -4.886 -7.297 1.00 95.81 186 CYS A C 1
ATOM 1309 O O . CYS A 1 186 ? 5.643 -6.077 -7.046 1.00 95.81 186 CYS A O 1
ATOM 1311 N N . PHE A 1 187 ? 6.498 -4.013 -7.269 1.00 95.88 187 PHE A N 1
ATOM 1312 C CA . PHE A 1 187 ? 7.885 -4.412 -7.025 1.00 95.88 187 PHE A CA 1
ATOM 1313 C C . PHE A 1 187 ? 8.096 -4.965 -5.613 1.00 95.88 187 PHE A C 1
ATOM 1315 O O . PHE A 1 187 ? 8.800 -5.951 -5.430 1.00 95.88 187 PHE A O 1
ATOM 1322 N N . GLN A 1 188 ? 7.451 -4.370 -4.605 1.00 93.88 188 GLN A N 1
ATOM 1323 C CA . GLN A 1 188 ? 7.489 -4.872 -3.232 1.00 93.88 188 GLN A CA 1
ATOM 1324 C C . GLN A 1 188 ? 6.916 -6.292 -3.115 1.00 93.88 188 GLN A C 1
ATOM 1326 O O . GLN A 1 188 ? 7.393 -7.061 -2.283 1.00 93.88 188 GLN A O 1
ATOM 1331 N N . ALA A 1 189 ? 5.916 -6.626 -3.934 1.00 91.56 189 ALA A N 1
ATOM 1332 C CA . ALA A 1 189 ? 5.299 -7.947 -3.996 1.00 91.56 189 ALA A CA 1
ATOM 1333 C C . ALA A 1 189 ? 6.007 -8.923 -4.955 1.00 91.56 189 ALA A C 1
ATOM 1335 O O . ALA A 1 189 ? 5.536 -10.042 -5.123 1.00 91.56 189 ALA A O 1
ATOM 1336 N N . GLY A 1 190 ? 7.108 -8.517 -5.598 1.00 92.31 190 GLY A N 1
ATOM 1337 C CA . GLY A 1 190 ? 7.849 -9.362 -6.539 1.00 92.31 190 GLY A CA 1
ATOM 1338 C C . GLY A 1 190 ? 7.165 -9.574 -7.894 1.00 92.31 190 GLY A C 1
ATOM 1339 O O . GLY A 1 190 ? 7.660 -10.352 -8.704 1.00 92.31 190 GLY A O 1
ATOM 1340 N N . ILE A 1 191 ? 6.069 -8.866 -8.181 1.00 94.31 191 ILE A N 1
ATOM 1341 C CA . ILE A 1 191 ? 5.322 -8.994 -9.438 1.00 94.31 191 ILE A CA 1
ATOM 1342 C C . ILE A 1 191 ? 5.642 -7.850 -10.405 1.00 94.31 191 ILE A C 1
ATOM 1344 O O . ILE A 1 191 ? 6.057 -6.751 -10.014 1.00 94.31 191 ILE A O 1
ATOM 1348 N N . PHE A 1 192 ? 5.410 -8.088 -11.691 1.00 95.31 192 PHE A N 1
ATOM 1349 C CA . PHE A 1 192 ? 5.535 -7.057 -12.714 1.00 95.31 192 PHE A CA 1
ATOM 1350 C C . PHE A 1 192 ? 4.396 -6.040 -12.641 1.00 95.31 192 PHE A C 1
ATOM 1352 O O . PHE A 1 192 ? 3.277 -6.340 -12.214 1.00 95.31 192 PHE A O 1
ATOM 1359 N N . CYS A 1 193 ? 4.679 -4.813 -13.076 1.00 96.38 193 CYS A N 1
ATOM 1360 C CA . CYS A 1 193 ? 3.606 -3.890 -13.412 1.00 96.38 193 CYS A CA 1
ATOM 1361 C C . CYS A 1 193 ? 2.822 -4.441 -14.609 1.00 96.38 193 CYS A C 1
ATOM 1363 O O . CYS A 1 193 ? 3.379 -5.102 -15.479 1.00 96.38 193 CYS A O 1
ATOM 1365 N N . SER A 1 194 ? 1.528 -4.145 -14.643 1.00 93.94 194 SER A N 1
ATOM 1366 C CA . SER A 1 194 ? 0.622 -4.510 -15.734 1.00 93.94 194 SER A CA 1
ATOM 1367 C C . SER A 1 194 ? 0.001 -3.252 -16.341 1.00 93.94 194 SER A C 1
ATOM 1369 O O . SER A 1 194 ? 0.239 -2.139 -15.872 1.00 93.94 194 SER A O 1
ATOM 1371 N N . ASP A 1 195 ? -0.804 -3.444 -17.374 1.00 94.31 195 ASP A N 1
ATOM 1372 C CA . ASP A 1 195 ? -1.575 -2.437 -18.102 1.00 94.31 195 ASP A CA 1
ATOM 1373 C C . ASP A 1 195 ? -2.482 -1.572 -17.206 1.00 94.31 195 ASP A C 1
ATOM 1375 O O . ASP A 1 195 ? -2.688 -0.391 -17.473 1.00 94.31 195 ASP A O 1
ATOM 1379 N N . ILE A 1 196 ? -2.958 -2.110 -16.082 1.00 94.69 196 ILE A N 1
ATOM 1380 C CA . ILE A 1 196 ? -3.754 -1.353 -15.102 1.00 94.69 196 ILE A CA 1
ATOM 1381 C C . ILE A 1 196 ? -2.931 -0.339 -14.279 1.00 94.69 196 ILE A C 1
ATOM 1383 O O . ILE A 1 196 ? -3.498 0.513 -13.588 1.00 94.69 196 ILE A O 1
ATOM 1387 N N . CYS A 1 197 ? -1.597 -0.443 -14.277 1.00 96.88 197 CYS A N 1
ATOM 1388 C CA . CYS A 1 197 ? -0.732 0.457 -13.522 1.00 96.88 197 CYS A CA 1
ATOM 1389 C C . CYS A 1 197 ? -0.631 1.814 -14.229 1.00 96.88 197 CYS A C 1
ATOM 1391 O O . CYS A 1 197 ? -0.245 1.903 -15.387 1.00 96.88 197 CYS A O 1
ATOM 1393 N N . LYS A 1 198 ? -0.872 2.902 -13.493 1.00 97.56 198 LYS A N 1
ATOM 1394 C CA . LYS A 1 198 ? -0.764 4.291 -13.976 1.00 97.56 198 LYS A CA 1
ATOM 1395 C C . LYS A 1 198 ? 0.592 4.913 -13.630 1.00 97.56 198 LYS A C 1
ATOM 1397 O O . LYS A 1 198 ? 0.669 6.074 -13.223 1.00 97.56 198 LYS A O 1
ATOM 1402 N N . CYS A 1 199 ? 1.649 4.109 -13.657 1.00 97.81 199 CYS A N 1
ATOM 1403 C CA . CYS A 1 199 ? 3.003 4.552 -13.347 1.00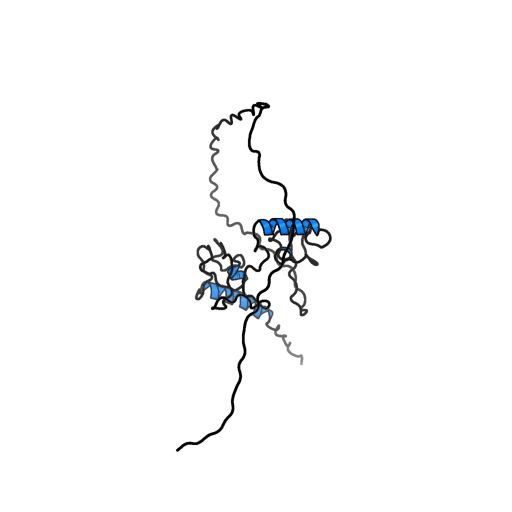 97.81 199 CYS A CA 1
ATOM 1404 C C . CYS A 1 199 ? 3.664 5.255 -14.540 1.00 97.81 199 CYS A C 1
ATOM 1406 O O . CYS A 1 199 ? 3.402 4.909 -15.686 1.00 97.81 199 CYS A O 1
ATOM 1408 N N . VAL A 1 200 ? 4.551 6.207 -14.251 1.00 97.62 200 VAL A N 1
ATOM 1409 C CA . VAL A 1 200 ? 5.355 6.940 -15.244 1.00 97.62 200 VAL A CA 1
ATOM 1410 C C . VAL A 1 200 ? 6.772 6.364 -15.270 1.00 97.62 200 VAL A C 1
ATOM 1412 O O . VAL A 1 200 ? 7.294 5.996 -14.212 1.00 97.62 200 VAL A O 1
ATOM 1415 N N . ASP A 1 201 ? 7.364 6.259 -16.465 1.00 96.56 201 ASP A N 1
ATOM 1416 C CA . ASP A 1 201 ? 8.712 5.716 -16.708 1.00 96.56 201 ASP A CA 1
ATOM 1417 C C . ASP A 1 201 ? 8.943 4.361 -16.018 1.00 96.56 201 ASP A C 1
ATOM 1419 O O . ASP A 1 201 ? 9.909 4.145 -15.278 1.00 96.56 201 ASP A O 1
ATOM 1423 N N . CYS A 1 202 ? 7.990 3.442 -16.198 1.00 97.94 202 CYS A N 1
ATOM 1424 C CA . CYS A 1 202 ? 8.029 2.134 -15.561 1.00 97.94 202 CYS A CA 1
ATOM 1425 C C . CYS A 1 202 ? 9.195 1.294 -16.093 1.00 97.94 202 CYS A C 1
ATOM 1427 O O . CYS A 1 202 ? 9.263 1.005 -17.283 1.00 97.94 202 CYS A O 1
ATOM 1429 N N . LYS A 1 203 ? 10.062 0.828 -15.190 1.00 97.75 203 LYS A N 1
ATOM 1430 C CA . LYS A 1 203 ? 11.115 -0.157 -15.479 1.00 97.75 203 LYS A CA 1
ATOM 1431 C C . LYS A 1 203 ? 10.842 -1.531 -14.848 1.00 97.75 203 LYS A C 1
ATOM 1433 O O . LYS A 1 203 ? 11.687 -2.410 -14.889 1.00 97.75 203 LYS A O 1
ATOM 1438 N N . ASN A 1 204 ? 9.663 -1.738 -14.253 1.00 97.06 204 ASN A N 1
ATOM 1439 C CA . ASN A 1 204 ? 9.262 -3.020 -13.657 1.00 97.06 204 ASN A CA 1
ATOM 1440 C C . ASN A 1 204 ? 8.390 -3.840 -14.614 1.00 97.06 204 ASN A C 1
ATOM 1442 O O . ASN A 1 204 ? 7.192 -4.008 -14.380 1.00 97.06 204 ASN A O 1
ATOM 1446 N N . TYR A 1 205 ? 8.994 -4.324 -15.689 1.00 95.12 205 TYR A N 1
ATOM 1447 C CA . TYR A 1 205 ? 8.367 -5.175 -16.699 1.00 95.12 205 TYR A CA 1
ATOM 1448 C C . TYR A 1 205 ? 9.302 -6.340 -17.050 1.00 95.12 205 TYR A C 1
ATOM 1450 O O . TYR A 1 205 ? 10.470 -6.347 -16.644 1.00 95.12 205 TYR A O 1
ATOM 1458 N N . ASP A 1 206 ? 8.769 -7.338 -17.747 1.00 93.81 206 ASP A N 1
ATOM 1459 C CA . ASP A 1 206 ? 9.523 -8.530 -18.136 1.00 93.81 206 ASP A CA 1
ATOM 1460 C C . ASP A 1 206 ? 10.586 -8.201 -19.196 1.00 93.81 206 ASP A C 1
ATOM 1462 O O . ASP A 1 206 ? 10.311 -7.477 -20.147 1.00 93.81 206 ASP A O 1
ATOM 1466 N N . GLY A 1 207 ? 11.820 -8.667 -18.998 1.00 92.62 207 GLY A N 1
ATOM 1467 C CA . GLY A 1 207 ? 12.955 -8.318 -19.866 1.00 92.62 207 GLY A CA 1
ATOM 1468 C C . GLY A 1 207 ? 13.635 -6.970 -19.577 1.00 92.62 207 GLY A C 1
ATOM 1469 O O . GLY A 1 207 ? 14.526 -6.572 -20.320 1.00 92.62 207 GLY A O 1
ATOM 1470 N N . SER A 1 208 ? 13.274 -6.250 -18.505 1.00 95.19 208 SER A N 1
ATOM 1471 C CA . SER A 1 208 ? 14.006 -5.032 -18.122 1.00 95.19 208 SER A CA 1
ATOM 1472 C C . SER A 1 208 ? 15.356 -5.351 -17.466 1.00 95.19 208 SER A C 1
ATOM 1474 O O . SER A 1 208 ? 15.392 -5.860 -16.342 1.00 95.19 208 SER A O 1
ATOM 1476 N N . GLU A 1 209 ? 16.460 -4.961 -18.108 1.00 94.75 209 GLU A N 1
ATOM 1477 C CA . GLU A 1 209 ? 17.823 -5.094 -17.559 1.00 94.75 209 GLU A CA 1
ATOM 1478 C C . GLU A 1 209 ? 17.956 -4.387 -16.202 1.00 94.75 209 GLU A C 1
ATOM 1480 O O . GLU A 1 209 ? 18.387 -4.979 -15.217 1.00 94.75 209 GLU A O 1
ATOM 1485 N N . ALA A 1 210 ? 17.433 -3.160 -16.093 1.00 94.12 210 ALA A N 1
ATOM 1486 C CA . ALA A 1 210 ? 17.467 -2.392 -14.849 1.00 94.12 210 ALA A CA 1
ATOM 1487 C C . ALA A 1 210 ? 16.759 -3.102 -13.679 1.00 94.12 210 ALA A C 1
ATOM 1489 O O . ALA A 1 210 ? 17.136 -2.920 -12.521 1.00 94.12 210 ALA A O 1
ATOM 1490 N N . ARG A 1 211 ? 15.716 -3.899 -13.952 1.00 94.50 211 ARG A N 1
ATOM 1491 C CA . ARG A 1 211 ? 15.067 -4.728 -12.927 1.00 94.50 211 ARG A CA 1
ATOM 1492 C C . ARG A 1 211 ? 15.955 -5.899 -12.535 1.00 94.50 211 ARG A C 1
ATOM 1494 O O . ARG A 1 211 ? 16.082 -6.160 -11.340 1.00 94.50 211 ARG A O 1
ATOM 1501 N N . ALA A 1 212 ? 16.534 -6.589 -13.518 1.00 92.06 212 ALA A N 1
ATOM 1502 C CA . ALA A 1 212 ? 17.434 -7.711 -13.284 1.00 92.06 212 ALA A CA 1
ATOM 1503 C C . ALA A 1 212 ? 18.609 -7.290 -12.390 1.00 92.06 212 ALA A C 1
ATOM 1505 O O . ALA A 1 212 ? 18.861 -7.952 -11.387 1.00 92.06 212 ALA A O 1
ATOM 1506 N N . ASP A 1 213 ? 19.217 -6.132 -12.658 1.00 92.19 213 ASP A N 1
ATOM 1507 C CA . ASP A 1 213 ? 20.312 -5.581 -11.854 1.00 92.19 213 ASP A CA 1
ATOM 1508 C C . ASP A 1 213 ? 19.897 -5.327 -10.400 1.00 92.19 213 ASP A C 1
ATOM 1510 O O . ASP A 1 213 ? 20.562 -5.758 -9.457 1.00 92.19 213 ASP A O 1
ATOM 1514 N N . VAL A 1 214 ? 18.764 -4.645 -10.188 1.00 91.00 214 VAL A N 1
ATOM 1515 C CA . VAL A 1 214 ? 18.290 -4.309 -8.835 1.00 91.00 214 VAL A CA 1
ATOM 1516 C C . VAL A 1 214 ? 17.931 -5.567 -8.042 1.00 91.00 214 VAL A C 1
ATOM 1518 O O . VAL A 1 214 ? 18.212 -5.638 -6.843 1.00 91.00 214 VAL A O 1
ATOM 1521 N N . VAL A 1 215 ? 17.316 -6.558 -8.692 1.00 88.38 215 VAL A N 1
ATOM 1522 C CA . VAL A 1 215 ? 16.969 -7.836 -8.057 1.00 88.38 215 VAL A CA 1
ATOM 1523 C C . VAL A 1 215 ? 18.232 -8.640 -7.748 1.00 88.38 215 VAL A C 1
ATOM 1525 O O . VAL A 1 215 ? 18.381 -9.100 -6.618 1.00 88.38 215 VAL A O 1
ATOM 1528 N N . ALA A 1 216 ? 19.183 -8.730 -8.680 1.00 86.06 216 ALA A N 1
ATOM 1529 C CA . ALA A 1 216 ? 20.453 -9.420 -8.470 1.00 86.06 216 ALA A CA 1
ATOM 1530 C C . ALA A 1 216 ? 21.224 -8.841 -7.273 1.00 86.06 216 ALA A C 1
ATOM 1532 O O . ALA A 1 216 ? 21.665 -9.582 -6.395 1.00 86.06 216 ALA A O 1
ATOM 1533 N N . VAL A 1 217 ? 21.310 -7.511 -7.163 1.00 81.69 217 VAL A N 1
ATOM 1534 C CA . VAL A 1 217 ? 21.961 -6.841 -6.023 1.00 81.69 217 VAL A CA 1
ATOM 1535 C C . VAL A 1 217 ? 21.234 -7.119 -4.699 1.00 81.69 217 VAL A C 1
ATOM 1537 O O . VAL A 1 217 ? 21.871 -7.250 -3.651 1.00 81.69 217 VAL A O 1
ATOM 1540 N N . GLN A 1 218 ? 19.904 -7.236 -4.717 1.00 74.38 218 GLN A N 1
ATOM 1541 C CA . GLN A 1 218 ? 19.110 -7.531 -3.522 1.00 74.38 218 GLN A CA 1
ATOM 1542 C C . GLN A 1 218 ? 19.290 -8.983 -3.037 1.00 74.38 218 GLN A C 1
ATOM 1544 O O . GLN A 1 218 ? 19.328 -9.202 -1.824 1.00 74.38 218 GLN A O 1
ATOM 1549 N N . GLU A 1 219 ? 19.478 -9.936 -3.952 1.00 70.81 219 GLU A N 1
ATOM 1550 C CA . GLU A 1 219 ? 19.773 -11.347 -3.652 1.00 70.81 219 GLU A CA 1
ATOM 1551 C C . GLU A 1 219 ? 21.206 -11.548 -3.127 1.00 70.81 219 GLU A C 1
ATOM 1553 O O . GLU A 1 219 ? 21.428 -12.311 -2.183 1.00 70.81 219 GLU A O 1
ATOM 1558 N N . ILE A 1 220 ? 22.186 -10.798 -3.650 1.00 69.25 220 ILE A N 1
ATOM 1559 C CA . ILE A 1 220 ? 23.583 -10.848 -3.173 1.00 69.25 220 ILE A CA 1
ATOM 1560 C C . ILE A 1 220 ? 23.690 -10.424 -1.696 1.00 69.25 220 ILE A C 1
ATOM 1562 O O . ILE A 1 220 ? 24.478 -10.978 -0.928 1.00 69.25 220 ILE A O 1
ATOM 1566 N N . GLY A 1 221 ? 22.849 -9.486 -1.250 1.00 59.31 221 GLY A N 1
ATOM 1567 C CA . GLY A 1 221 ? 22.766 -9.106 0.162 1.00 59.31 221 GLY A CA 1
ATOM 1568 C C . GLY A 1 221 ? 22.259 -10.225 1.083 1.00 59.31 221 GLY A C 1
ATOM 1569 O O . GLY A 1 221 ? 22.567 -10.213 2.275 1.00 59.31 221 GLY A O 1
ATOM 1570 N N . LEU A 1 222 ? 21.504 -11.195 0.556 1.00 56.94 222 LEU A N 1
ATOM 1571 C CA . LEU A 1 222 ? 21.005 -12.348 1.308 1.00 56.94 222 LEU A CA 1
ATOM 1572 C C . LEU A 1 222 ? 22.023 -13.500 1.313 1.00 56.94 222 LEU A C 1
ATOM 1574 O O . LEU A 1 222 ? 22.211 -14.144 2.345 1.00 56.94 222 LEU A O 1
ATOM 1578 N N . SER A 1 223 ? 22.744 -13.711 0.207 1.00 58.88 223 SER A N 1
ATOM 1579 C CA . SER A 1 223 ? 23.787 -14.743 0.103 1.00 58.88 223 SER A CA 1
ATOM 1580 C C . SER A 1 223 ? 25.071 -14.395 0.874 1.00 58.88 223 SER A C 1
ATOM 1582 O O . SER A 1 223 ? 25.687 -15.281 1.473 1.00 58.88 223 SER A O 1
ATOM 1584 N N . ALA A 1 224 ? 25.437 -13.111 0.973 1.00 59.03 224 ALA A N 1
ATOM 1585 C CA . ALA A 1 224 ? 26.558 -12.658 1.805 1.00 59.03 224 ALA A CA 1
ATOM 1586 C C . ALA A 1 224 ? 26.322 -12.888 3.313 1.00 59.03 224 ALA A C 1
ATOM 1588 O O . ALA A 1 224 ? 27.270 -13.113 4.059 1.00 59.03 224 ALA A O 1
ATOM 1589 N N . LEU A 1 225 ? 25.061 -12.887 3.764 1.00 55.72 225 LEU A N 1
ATOM 1590 C CA . LEU A 1 225 ? 24.684 -13.178 5.156 1.00 55.72 225 LEU A CA 1
ATOM 1591 C C . LEU A 1 225 ? 24.543 -14.681 5.449 1.00 55.72 225 LEU A C 1
ATOM 1593 O O . LEU A 1 225 ? 24.576 -15.083 6.610 1.00 55.72 225 LEU A O 1
ATOM 1597 N N . LEU A 1 226 ? 24.375 -15.506 4.412 1.00 58.34 226 LEU A N 1
ATOM 1598 C CA . LEU A 1 226 ? 24.312 -16.970 4.506 1.00 58.34 226 LEU A CA 1
ATOM 1599 C C . LEU A 1 226 ? 25.678 -17.639 4.316 1.00 58.34 226 LEU A C 1
ATOM 1601 O O . LEU A 1 226 ? 25.795 -18.846 4.516 1.00 58.34 226 LEU A O 1
ATOM 1605 N N . SER A 1 227 ? 26.708 -16.872 3.955 1.00 56.56 227 SER A N 1
ATOM 1606 C CA . SER A 1 227 ? 28.076 -17.372 3.862 1.00 56.56 227 SER A CA 1
ATOM 1607 C C . SER A 1 227 ? 28.583 -17.716 5.270 1.00 56.56 227 SER A C 1
ATOM 1609 O O . SER A 1 227 ? 28.696 -16.816 6.106 1.00 56.56 227 SER A O 1
ATOM 1611 N N . PRO A 1 228 ? 28.890 -18.992 5.578 1.00 55.75 228 PRO A N 1
ATOM 1612 C CA . PRO A 1 228 ? 29.452 -19.354 6.870 1.00 55.75 228 PRO A CA 1
ATOM 1613 C C . PRO A 1 228 ? 30.773 -18.608 7.041 1.00 55.75 228 PRO A C 1
ATOM 1615 O O . PRO A 1 228 ? 31.668 -18.759 6.207 1.00 55.75 228 PRO A O 1
ATOM 1618 N N . SER A 1 229 ? 30.908 -17.814 8.107 1.00 55.66 229 SER A N 1
ATOM 1619 C C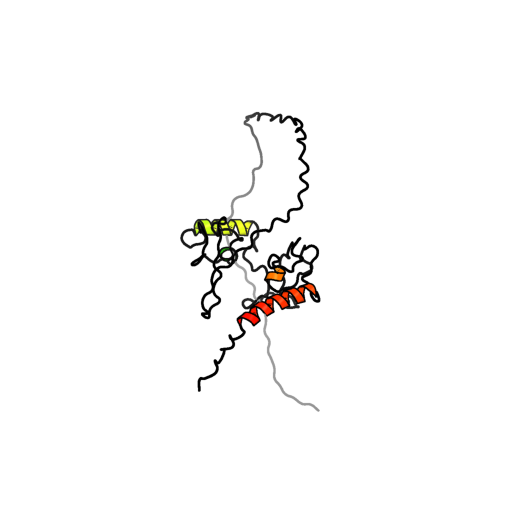A . SER A 1 229 ? 32.190 -17.239 8.514 1.00 55.66 229 SER A CA 1
ATOM 1620 C C . SER A 1 229 ? 33.248 -18.334 8.461 1.00 55.66 229 SER A C 1
ATOM 1622 O O . SER A 1 229 ? 33.209 -19.289 9.240 1.00 55.66 229 SER A O 1
ATOM 1624 N N . LYS A 1 230 ? 34.168 -18.220 7.501 1.00 54.16 230 LYS A N 1
ATOM 1625 C CA . LYS A 1 230 ? 35.316 -19.106 7.342 1.00 54.16 230 LYS A CA 1
ATOM 1626 C C . LYS A 1 230 ? 36.068 -19.047 8.672 1.00 54.16 230 LYS A C 1
ATOM 1628 O O . LYS A 1 230 ? 36.729 -18.051 8.954 1.00 54.16 230 LYS A O 1
ATOM 1633 N N . ARG A 1 231 ? 35.895 -20.058 9.538 1.00 50.91 231 ARG A N 1
ATOM 1634 C CA . ARG A 1 231 ? 36.685 -20.201 10.767 1.00 50.91 231 ARG A CA 1
ATOM 1635 C C . ARG A 1 231 ? 38.139 -20.180 10.321 1.00 50.91 231 ARG A C 1
ATOM 1637 O O . ARG A 1 231 ? 38.586 -21.125 9.672 1.00 50.91 231 ARG A O 1
ATOM 1644 N N . MET A 1 232 ? 38.850 -19.095 10.614 1.00 50.06 232 MET A N 1
ATOM 1645 C CA . MET A 1 232 ? 40.295 -19.069 10.471 1.00 50.06 232 MET A CA 1
ATOM 1646 C C . MET A 1 232 ? 40.840 -20.134 11.416 1.00 50.06 232 MET A C 1
ATOM 1648 O O . MET A 1 232 ? 40.804 -19.991 12.635 1.00 50.06 232 MET A O 1
ATOM 1652 N N . ARG A 1 233 ? 41.251 -21.262 10.839 1.00 57.31 233 ARG A N 1
ATOM 1653 C CA . ARG A 1 233 ? 42.024 -22.283 11.530 1.00 57.31 233 ARG A CA 1
ATOM 1654 C C . ARG A 1 233 ? 43.406 -21.660 11.703 1.00 57.31 233 ARG A C 1
ATOM 1656 O O . ARG A 1 233 ? 44.136 -21.527 10.726 1.00 57.31 233 ARG A O 1
ATOM 1663 N N . GLY A 1 234 ? 43.681 -21.148 12.901 1.00 57.09 234 GLY A N 1
ATOM 1664 C CA . GLY A 1 234 ? 44.994 -20.605 13.239 1.00 57.09 234 GLY A CA 1
ATOM 1665 C C . GLY A 1 234 ? 46.072 -21.680 13.056 1.00 57.09 234 GLY A C 1
ATOM 1666 O O . GLY A 1 234 ? 45.766 -22.865 13.230 1.00 57.09 234 GLY A O 1
ATOM 1667 N N . PRO A 1 235 ? 47.301 -21.302 12.673 1.00 62.97 235 PRO A N 1
ATOM 1668 C CA . PRO A 1 235 ? 48.400 -22.249 12.585 1.00 62.97 235 PRO A CA 1
ATOM 1669 C C . PRO A 1 235 ? 48.676 -22.797 13.989 1.00 62.97 235 PRO A C 1
ATOM 1671 O O . PRO A 1 235 ? 48.886 -22.038 14.934 1.00 62.97 235 PRO A O 1
ATOM 1674 N N . GLY A 1 236 ? 48.591 -24.122 14.122 1.00 55.75 236 GLY A N 1
ATOM 1675 C CA . GLY A 1 236 ? 48.965 -24.833 15.336 1.00 55.75 236 GLY A CA 1
ATOM 1676 C C . GLY A 1 236 ? 50.436 -24.586 15.648 1.00 55.75 236 GLY A C 1
ATOM 1677 O O . GLY A 1 236 ? 51.273 -24.605 14.746 1.00 55.75 236 GLY A O 1
ATOM 1678 N N . GLY A 1 237 ? 50.703 -24.317 16.924 1.00 52.94 237 GLY A N 1
ATOM 1679 C CA . GLY A 1 237 ? 52.047 -24.199 17.463 1.00 52.94 237 GLY A CA 1
ATOM 1680 C C . GLY A 1 237 ? 52.833 -25.498 17.314 1.00 52.94 237 GLY A C 1
ATOM 1681 O O . GLY A 1 237 ? 52.264 -26.592 17.373 1.00 52.94 237 GLY A O 1
ATOM 1682 N N . ALA A 1 238 ? 54.133 -25.324 17.111 1.00 55.53 238 ALA A N 1
ATOM 1683 C CA . ALA A 1 238 ? 55.166 -26.316 17.359 1.00 55.53 238 ALA A CA 1
ATOM 1684 C C . ALA A 1 238 ? 55.862 -25.958 18.676 1.00 55.53 238 ALA A C 1
ATOM 1686 O O . ALA A 1 238 ? 55.963 -24.738 18.955 1.00 55.53 238 ALA A O 1
#

Solvent-accessible surface area (backbone atoms only — not comparable to full-atom values): 16534 Å² total; per-residue (Å²): 136,84,82,91,81,91,85,85,90,84,92,83,85,80,90,82,88,86,87,88,84,91,78,89,80,88,88,84,79,87,87,85,82,90,81,90,81,90,83,91,80,91,76,89,76,83,83,81,82,77,77,88,71,81,78,80,87,75,80,77,82,85,75,88,69,97,69,89,76,81,77,89,72,85,82,85,77,88,89,79,82,93,64,96,61,86,78,75,86,64,48,71,44,70,87,50,28,37,61,35,73,88,28,66,42,42,36,68,76,39,62,62,65,95,44,69,41,41,76,66,38,31,41,82,92,33,41,71,65,36,49,53,40,51,51,65,42,36,76,78,33,81,62,67,69,51,75,59,54,47,76,90,78,93,85,75,96,78,78,78,58,101,74,79,72,54,42,57,76,75,44,47,71,40,71,82,51,29,34,75,35,73,89,25,67,38,43,59,69,75,34,57,60,56,92,70,31,66,45,42,75,65,42,33,49,91,89,33,64,74,38,53,53,56,51,51,58,58,50,51,63,53,52,64,72,66,51,75,78,77,76,78,78,70,83,78,84,131

Foldseek 3Di:
DDDDDDDDDDDDDDDDDDDDDDDDDDDDDDDDDDDDDDDDDDDDDDDPPDDPDDDDPDDDPDDPDPDDDDDDDPDDDDDDDDDPDPPDDADQAEPCLLLDCVTVQVLQVHAHDPHNYDNHCRDPVNVVVSVVSVVVQCVVPVCSSPDQKPQLDDDDPDDDDPPNAIDGPQAAQAEPCLCQDCVGVQVVSVHAGDPNHNYDNHQRHPPRPVNVVSVVVVVVVVVVVVPPDPPPPPDDDD

Nearest PDB structures (foldseek):
  5fd3-assembly2_B  TM=9.822E-01  e=5.389E-15  Homo sapiens
  5fd3-assembly1_A  TM=9.743E-01  e=4.123E-15  Homo sapiens

Secondary structure (DSSP, 8-state):
----------------------------------------------------PPPP--PPP-------PPP------------SS--PPPP--SSSTT-STTSHHHHTT----S---SS---SGGGHHHHHHHHHHHHHH-TTTTS-SEE-SSSS-TT---TT---EESS----SSSTT-STTSHHHHTTPPP-TT---SS---STT-HHHHHHHHHHHHHHHHHHS------PPPP-

Organism: NCBI:txid1486919